Protein AF-A0AB34JS55-F1 (afdb_monomer)

Radius of gyration: 19.56 Å; Cα contacts (8 Å, |Δi|>4): 631; chains: 1; bounding box: 50×58×52 Å

Solvent-accessible surface area (backbone atoms only — not comparable to full-atom values): 16906 Å² total; per-residue (Å²): 130,86,76,76,76,86,79,61,51,53,66,43,60,28,30,39,90,81,28,30,31,27,51,32,63,53,29,75,39,76,60,80,83,82,61,54,34,96,80,75,75,48,62,48,83,63,66,54,94,63,65,99,72,22,73,54,100,81,62,77,48,73,70,59,66,71,90,76,52,69,78,84,81,68,85,79,91,53,63,80,47,68,38,76,49,69,69,50,60,62,71,39,41,37,21,28,8,83,42,53,31,32,18,38,38,93,100,48,79,61,44,65,54,22,73,30,24,40,44,51,21,44,50,37,11,57,68,52,28,5,25,18,42,28,71,21,47,60,32,30,56,51,20,66,74,62,76,40,51,50,90,92,44,61,40,66,60,62,26,38,83,73,51,49,75,74,31,65,68,52,48,49,52,62,71,56,56,45,92,62,81,48,33,47,32,40,40,37,44,57,39,75,77,53,91,94,58,53,36,34,28,38,7,35,35,22,27,27,76,74,67,32,63,72,47,22,52,50,37,29,52,38,40,39,54,34,40,40,68,56,37,69,93,49,47,65,32,50,78,42,93,68,21,40,52,61,83,91,53,87,39,32,19,48,34,35,52,41,31,74,73,51,32,46,19,32,26,36,42,25,13,46,66,47,38,45,49,39,69,54,31,64,66,60,36,42,33,48,30,51,20,68,68,72,36,74,66,78,42,82,84,76,71,78,80,73,85,130

pLDDT: mean 80.72, std 20.19, range [31.61, 98.69]

Sequence (308 aa):
MEVDPPWLESDTWYLCRETFWNARTGVIQQQPPDGLRVDGHTRKRSAPRCGPWAVPFVCPPPRLDDRFSPPSLEPPKAYTQLEVHCVGDRRSPVFTAPHSINLARDGCKAHLPEDFTSFIAAALAVFTQGCSVTWGAAAQLRSDELEAPFAGLRDPNYLTAEEERENEWVGALRRLRSESKCMLHVDVHGKRDREGEAACDVGVGACRAHWGDRAAEALAAALHCSLKEALPAYAVDPRPKLQGCWRSVPRRSLTQCATSLGYVAVQLELSYSFRRDLARDLKLLEAMAGALTTCPHPCRDDVSERPC

Nearest PDB structures (foldseek):
  8v3p-assembly1_A  TM=4.300E-01  e=6.939E-04  Homo sapiens
  3gaa-assembly1_A  TM=3.361E-01  e=5.849E-01  Thermoplasma acidophilum
  7e76-assembly1_B  TM=3.522E-01  e=1.212E+00  Triticum aestivum

Organism: Prymnesium parvum (NCBI:txid97485)

Mean predicted aligned error: 8.87 Å

Secondary structure (DSSP, 8-state):
---PPPP--TT-EEEETTEEEETTT--EESSPP--B-TTSSSBPS---SSSTTS--TT-PPPPPPGGGSPPP-PSPS-TTPEEEEE-S-TTS-EEEETTSS-BB-TTS--BPP-TTHHHHHHHHHHHTT-EEEEE-HHHHHHHHHHTSPPTT-B-TTSB-TTHHHH-HHHHHHHHH--S-S--EEEEEEEPPP-TT--SEEEE-HHHHHHH-HHHHHHHHHHHHHHHHHH-TTS-EESS-S--S---SSS-B-HHHHHHHTT-EEEEEEE-HHHHHHHHH-HHHHHHHHHHHHHS----GGGSSS---

Foldseek 3Di:
DPDPDFAQDQQAWADAPQWTAHQFLRAIDNDDPPQPDPVRPDGLPDQDPDDPRRPDPPDGTDYDDPLLRDDDDDPDPDLFDKDKDAQADLQWAEEEEEQQAWADAVVDPIRHHATLQQSLRSLLRVLRRHMYIYRDSSNNVVRSVVVHHDPPGHALFFAAPVVCVVDVLLVSLLVSHDPDQEHEYEYEAEDEDDPPDWQKEKAQPLVCVQVNDVQLVLQLVLLLVQLCVLPVVTGYHSDDPCRQADDPDSTHGSQNSSVVSRYSYIYMYGYSVRSSVCSGDSSSSSSNSVSNVVRDHDGPVVPPDDDD

Structure (mmCIF, N/CA/C/O backbone):
data_AF-A0AB34JS55-F1
#
_entry.id   AF-A0AB34JS55-F1
#
loop_
_atom_site.group_PDB
_atom_site.id
_atom_site.type_symbol
_atom_site.label_atom_id
_atom_site.label_alt_id
_atom_site.label_comp_id
_atom_site.label_asym_id
_atom_site.label_entity_id
_atom_site.label_seq_id
_atom_site.pdbx_PDB_ins_code
_atom_site.Cartn_x
_atom_site.Cartn_y
_atom_site.Cartn_z
_atom_site.occupancy
_atom_site.B_iso_or_equiv
_atom_site.auth_seq_id
_atom_site.auth_comp_id
_atom_site.auth_asym_id
_atom_site.auth_atom_id
_atom_site.pdbx_PDB_model_num
ATOM 1 N N . MET A 1 1 ? 9.065 -37.651 5.358 1.00 38.38 1 MET A N 1
ATOM 2 C CA . MET A 1 1 ? 9.631 -36.351 4.953 1.00 38.38 1 MET A CA 1
ATOM 3 C C . MET A 1 1 ? 8.476 -35.555 4.401 1.00 38.38 1 MET A C 1
ATOM 5 O O . MET A 1 1 ? 7.962 -35.934 3.356 1.00 38.38 1 MET A O 1
ATOM 9 N N . GLU A 1 2 ? 7.990 -34.569 5.149 1.00 32.06 2 GLU A N 1
ATOM 10 C CA . GLU A 1 2 ? 7.079 -33.578 4.577 1.00 32.06 2 GLU A CA 1
ATOM 11 C C . GLU A 1 2 ? 7.862 -32.820 3.508 1.00 32.06 2 GLU A C 1
ATOM 13 O O . GLU A 1 2 ? 8.983 -32.374 3.745 1.00 32.06 2 GLU A O 1
ATOM 18 N N . VAL A 1 3 ? 7.329 -32.811 2.292 1.00 35.47 3 VAL A N 1
ATOM 19 C CA . VAL A 1 3 ? 7.898 -32.041 1.192 1.00 35.47 3 VAL A CA 1
ATOM 20 C C . VAL A 1 3 ? 7.450 -30.609 1.436 1.00 35.47 3 VAL A C 1
ATOM 22 O O . VAL A 1 3 ? 6.249 -30.344 1.382 1.00 35.47 3 VAL A O 1
ATOM 25 N N . ASP A 1 4 ? 8.392 -29.722 1.759 1.00 35.09 4 ASP A N 1
ATOM 26 C CA . ASP A 1 4 ? 8.099 -28.298 1.918 1.00 35.09 4 ASP A CA 1
ATOM 27 C C . ASP A 1 4 ? 7.344 -27.787 0.678 1.00 35.09 4 ASP A C 1
ATOM 29 O O . ASP A 1 4 ? 7.744 -28.096 -0.455 1.00 35.09 4 ASP A O 1
ATOM 33 N N . PRO A 1 5 ? 6.242 -27.036 0.857 1.00 38.28 5 PRO A N 1
ATOM 34 C CA . PRO A 1 5 ? 5.500 -26.484 -0.260 1.00 38.28 5 PRO A CA 1
ATOM 35 C C . PRO A 1 5 ? 6.415 -25.570 -1.088 1.00 38.28 5 PRO A C 1
ATOM 37 O O . PRO A 1 5 ? 7.305 -24.906 -0.550 1.00 38.28 5 PRO A O 1
ATOM 40 N N . PRO A 1 6 ? 6.243 -25.550 -2.414 1.00 44.03 6 PRO A N 1
ATOM 41 C CA . PRO A 1 6 ? 7.241 -24.974 -3.290 1.00 44.03 6 PRO A CA 1
ATOM 42 C C . PRO A 1 6 ? 7.215 -23.433 -3.215 1.00 44.03 6 PRO A C 1
ATOM 44 O O . PRO A 1 6 ? 6.167 -22.794 -3.226 1.00 44.03 6 PRO A O 1
ATOM 47 N N . TRP A 1 7 ? 8.411 -22.867 -3.059 1.00 45.19 7 TRP A N 1
ATOM 48 C CA . TRP A 1 7 ? 8.690 -21.535 -2.518 1.00 45.19 7 TRP A CA 1
ATOM 49 C C . TRP A 1 7 ? 8.441 -20.376 -3.493 1.00 45.19 7 TRP A C 1
ATOM 51 O O . TRP A 1 7 ? 8.704 -20.511 -4.684 1.00 45.19 7 TRP A O 1
ATOM 61 N N . LEU A 1 8 ? 8.052 -19.206 -2.959 1.00 45.16 8 LEU A N 1
ATOM 62 C CA . LEU A 1 8 ? 7.964 -17.928 -3.682 1.00 45.16 8 LEU A CA 1
ATOM 63 C C . LEU A 1 8 ? 9.210 -17.039 -3.452 1.00 45.16 8 LEU A C 1
ATOM 65 O O . LEU A 1 8 ? 9.322 -16.336 -2.449 1.00 45.16 8 LEU A O 1
ATOM 69 N N . GLU A 1 9 ? 10.211 -17.089 -4.331 1.00 50.47 9 GLU A N 1
ATOM 70 C CA . GLU A 1 9 ? 11.288 -16.087 -4.422 1.00 50.47 9 GLU A CA 1
ATOM 71 C C . GLU A 1 9 ? 10.867 -14.890 -5.282 1.00 50.47 9 GLU A C 1
ATOM 73 O O . GLU A 1 9 ? 10.234 -15.082 -6.322 1.00 50.47 9 GLU A O 1
ATOM 78 N N . SER A 1 10 ? 11.252 -13.678 -4.854 1.00 49.81 10 SER A N 1
ATOM 79 C CA . SER A 1 10 ? 10.911 -12.395 -5.491 1.00 49.81 10 SER A CA 1
ATOM 80 C C . SER A 1 10 ? 11.132 -12.446 -6.994 1.00 49.81 10 SER A C 1
ATOM 82 O O . SER A 1 10 ? 10.229 -12.214 -7.782 1.00 49.81 10 SER A O 1
ATOM 84 N N . ASP A 1 11 ? 12.315 -12.837 -7.421 1.00 57.28 11 ASP A N 1
ATOM 85 C CA . ASP A 1 11 ? 12.708 -12.685 -8.816 1.00 57.28 11 ASP A CA 1
ATOM 86 C C . ASP A 1 11 ? 12.508 -13.949 -9.658 1.00 57.28 11 ASP A C 1
ATOM 88 O O . ASP A 1 11 ? 12.944 -14.026 -10.809 1.00 57.28 11 ASP A O 1
ATOM 92 N N . THR A 1 12 ? 11.823 -14.943 -9.095 1.00 56.72 12 THR A N 1
ATOM 93 C CA . THR A 1 12 ? 11.508 -16.183 -9.797 1.00 56.72 12 THR A CA 1
ATOM 94 C C . THR A 1 12 ? 10.256 -16.016 -10.652 1.00 56.72 12 THR A C 1
ATOM 96 O O . THR A 1 12 ? 9.280 -15.365 -10.274 1.00 56.72 12 THR A O 1
ATOM 99 N N . TRP A 1 13 ? 10.305 -16.630 -11.831 1.00 59.62 13 TRP A N 1
ATOM 100 C CA . TRP A 1 13 ? 9.196 -16.715 -12.768 1.00 59.62 13 TRP A CA 1
ATOM 101 C C . TRP A 1 13 ? 8.532 -18.085 -12.679 1.00 59.62 13 TRP A C 1
ATOM 103 O O . TRP A 1 13 ? 9.148 -19.083 -13.037 1.00 59.62 13 TRP A O 1
ATOM 113 N N . TYR A 1 14 ? 7.281 -18.129 -12.239 1.00 58.16 14 TYR A N 1
ATOM 114 C CA . TYR A 1 14 ? 6.464 -19.326 -12.051 1.00 58.16 14 TYR A CA 1
ATOM 115 C C . TYR A 1 14 ? 5.677 -19.637 -13.316 1.00 58.16 14 TYR A C 1
ATOM 117 O O . TYR A 1 14 ? 5.147 -18.727 -13.944 1.00 58.16 14 TYR A O 1
ATOM 125 N N . LEU A 1 15 ? 5.543 -20.909 -13.685 1.00 57.34 15 LEU A N 1
ATOM 126 C CA . LEU A 1 15 ? 4.622 -21.280 -14.754 1.00 57.34 15 LEU A CA 1
ATOM 127 C C . LEU A 1 15 ? 3.198 -21.290 -14.197 1.00 57.34 15 LEU A C 1
ATOM 129 O O . LEU A 1 15 ? 2.851 -22.126 -13.370 1.00 57.34 15 LEU A O 1
ATOM 133 N N . CYS A 1 16 ? 2.359 -20.384 -14.677 1.00 58.47 16 CYS A N 1
ATOM 134 C CA . CYS A 1 16 ? 0.933 -20.376 -14.417 1.00 58.47 16 CYS A CA 1
ATOM 135 C C . CYS A 1 16 ? 0.171 -20.683 -15.713 1.00 58.47 16 CYS A C 1
ATOM 137 O O . CYS A 1 16 ? 0.161 -19.882 -16.652 1.00 58.47 16 CYS A O 1
ATOM 139 N N . ARG A 1 17 ? -0.457 -21.865 -15.780 1.00 69.12 17 ARG A N 1
ATOM 140 C CA . ARG A 1 17 ? -1.053 -22.425 -17.010 1.00 69.12 17 ARG A CA 1
ATOM 141 C C . ARG A 1 17 ? -0.010 -22.549 -18.135 1.00 69.12 17 ARG A C 1
ATOM 143 O O . ARG A 1 17 ? 0.919 -23.334 -17.998 1.00 69.12 17 ARG A O 1
ATOM 150 N N . GLU A 1 18 ? -0.175 -21.791 -19.217 1.00 70.75 18 GLU A N 1
ATOM 151 C CA . GLU A 1 18 ? 0.726 -21.716 -20.378 1.00 70.75 18 GLU A CA 1
ATOM 152 C C . GLU A 1 18 ? 1.575 -20.430 -20.365 1.00 70.75 18 GLU A C 1
ATOM 154 O O . GLU A 1 18 ? 2.188 -20.071 -21.363 1.00 70.75 18 GLU A O 1
ATOM 159 N N . THR A 1 19 ? 1.601 -19.710 -19.239 1.00 60.09 19 THR A N 1
ATOM 160 C CA . THR A 1 19 ? 2.257 -18.403 -19.112 1.00 60.09 19 THR A CA 1
ATOM 161 C C . THR A 1 19 ? 3.224 -18.361 -17.933 1.00 60.09 19 THR A C 1
ATOM 163 O O . THR A 1 19 ? 3.113 -19.149 -17.002 1.00 60.09 19 THR A O 1
ATOM 166 N N . PHE A 1 20 ? 4.179 -17.438 -17.948 1.00 62.56 20 PHE A N 1
ATOM 167 C CA . PHE A 1 20 ? 5.178 -17.246 -16.901 1.00 62.56 20 PHE A CA 1
ATOM 168 C C . PHE A 1 20 ? 4.839 -16.004 -16.084 1.00 62.56 20 PHE A C 1
ATOM 170 O O . PHE A 1 20 ? 4.689 -14.931 -16.657 1.00 62.56 20 PHE A O 1
ATOM 177 N N . TRP A 1 21 ? 4.758 -16.141 -14.764 1.00 64.69 21 TRP A N 1
ATOM 178 C CA . TRP A 1 21 ? 4.425 -15.090 -13.810 1.00 64.69 21 TRP A CA 1
ATOM 179 C C . TRP A 1 21 ? 5.615 -14.752 -12.909 1.00 64.69 21 TRP A C 1
ATOM 181 O O . TRP A 1 21 ? 6.150 -15.634 -12.248 1.00 64.69 21 TRP A O 1
ATOM 191 N N . ASN A 1 22 ? 6.038 -13.495 -12.845 1.00 68.19 22 ASN A N 1
ATOM 192 C CA . ASN A 1 22 ? 7.112 -13.054 -11.956 1.00 68.19 22 ASN A CA 1
ATOM 193 C C . ASN A 1 22 ? 6.550 -12.633 -10.590 1.00 68.19 22 ASN A C 1
ATOM 195 O O . ASN A 1 22 ? 5.751 -11.704 -10.524 1.00 68.19 22 ASN A O 1
ATOM 199 N N . ALA A 1 23 ? 6.982 -13.262 -9.494 1.00 58.59 23 ALA A N 1
ATOM 200 C CA . ALA A 1 23 ? 6.376 -13.009 -8.179 1.00 58.59 23 ALA A CA 1
ATOM 201 C C . ALA A 1 23 ? 6.647 -11.613 -7.594 1.00 58.59 23 ALA A C 1
ATOM 203 O O . ALA A 1 23 ? 5.838 -11.099 -6.822 1.00 58.59 23 ALA A O 1
ATOM 204 N N . ARG A 1 24 ? 7.767 -10.977 -7.947 1.00 63.66 24 ARG A N 1
ATOM 205 C CA . ARG A 1 24 ? 8.124 -9.627 -7.488 1.00 63.66 24 ARG A CA 1
ATOM 206 C C . ARG A 1 24 ? 7.313 -8.561 -8.193 1.00 63.66 24 ARG A C 1
ATOM 208 O O . ARG A 1 24 ? 6.821 -7.652 -7.532 1.00 63.66 24 ARG A O 1
ATOM 215 N N . THR A 1 25 ? 7.197 -8.682 -9.510 1.00 58.53 25 THR A N 1
ATOM 216 C CA . THR A 1 25 ? 6.549 -7.683 -10.374 1.00 58.53 25 THR A CA 1
ATOM 217 C C . THR A 1 25 ? 5.093 -8.014 -10.691 1.00 58.53 25 THR A C 1
ATOM 219 O O . THR A 1 25 ? 4.379 -7.235 -11.311 1.00 58.53 25 THR A O 1
ATOM 222 N N . GLY A 1 26 ? 4.623 -9.208 -10.352 1.00 60.88 26 GLY A N 1
ATOM 223 C CA . GLY A 1 26 ? 3.302 -9.674 -10.754 1.00 60.88 26 GLY A CA 1
ATOM 224 C C . GLY A 1 26 ? 3.119 -9.862 -12.271 1.00 60.88 26 GLY A C 1
ATOM 225 O O . GLY A 1 26 ? 2.005 -10.136 -12.705 1.00 60.88 26 GLY A O 1
ATOM 226 N N . VAL A 1 27 ? 4.165 -9.704 -13.089 1.00 64.12 27 VAL A N 1
ATOM 227 C CA . VAL A 1 27 ? 4.082 -9.696 -14.560 1.00 64.12 27 VAL A CA 1
ATOM 228 C C . VAL A 1 27 ? 3.800 -11.091 -15.105 1.00 64.12 27 VAL A C 1
ATOM 230 O O . VAL A 1 27 ? 4.498 -12.025 -14.729 1.00 64.12 27 VAL A O 1
ATOM 233 N N . ILE A 1 28 ? 2.863 -11.213 -16.054 1.00 62.00 28 ILE A N 1
ATOM 234 C CA . ILE A 1 28 ? 2.659 -12.422 -16.869 1.00 62.00 28 ILE A CA 1
ATOM 235 C C . ILE A 1 28 ? 3.264 -12.247 -18.267 1.00 62.00 28 ILE A C 1
ATOM 237 O O . ILE A 1 28 ? 3.094 -11.206 -18.892 1.00 62.00 28 ILE A O 1
ATOM 241 N N . GLN A 1 29 ? 3.892 -13.288 -18.811 1.00 62.00 29 GLN A N 1
ATOM 242 C CA . GLN A 1 29 ? 4.293 -13.347 -20.219 1.00 62.00 29 GLN A CA 1
ATOM 243 C C . GLN A 1 29 ? 4.092 -14.744 -20.819 1.00 62.00 29 GLN A C 1
ATOM 245 O O . GLN A 1 29 ? 4.137 -15.748 -20.120 1.00 62.00 29 GLN A O 1
ATOM 250 N N . GLN A 1 30 ? 3.879 -14.819 -22.133 1.00 66.44 30 GLN A N 1
ATOM 251 C CA . GLN A 1 30 ? 3.651 -16.089 -22.842 1.00 66.44 30 GLN A CA 1
ATOM 252 C C . GLN A 1 30 ? 4.943 -16.893 -23.064 1.00 66.44 30 GLN A C 1
ATOM 254 O O . GLN A 1 30 ? 4.914 -18.113 -23.170 1.00 66.44 30 GLN A O 1
ATOM 259 N N . GLN A 1 31 ? 6.090 -16.216 -23.154 1.00 63.28 31 GLN A N 1
ATOM 260 C CA . GLN A 1 31 ? 7.372 -16.863 -23.428 1.00 63.28 31 GLN A CA 1
ATOM 261 C C . GLN A 1 31 ? 8.179 -17.076 -22.142 1.00 63.28 31 GLN A C 1
ATOM 263 O O . GLN A 1 31 ? 8.094 -16.249 -21.230 1.00 63.28 31 GLN A O 1
ATOM 268 N N . PRO A 1 32 ? 8.992 -18.146 -22.055 1.00 58.62 32 PRO A N 1
ATOM 269 C CA . PRO A 1 32 ? 9.911 -18.318 -20.942 1.00 58.62 32 PRO A CA 1
ATOM 270 C C . PRO A 1 32 ? 10.830 -17.094 -20.834 1.00 58.62 32 PRO A C 1
ATOM 272 O O . PRO A 1 32 ? 11.299 -16.598 -21.860 1.00 58.62 32 PRO A O 1
ATOM 275 N N . PRO A 1 33 ? 11.110 -16.596 -19.622 1.00 61.34 33 PRO A N 1
ATOM 276 C CA . PRO A 1 33 ? 12.089 -15.538 -19.449 1.00 61.34 33 PRO A CA 1
ATOM 277 C C . PRO A 1 33 ? 13.455 -16.074 -19.873 1.00 61.34 33 PRO A C 1
ATOM 279 O O . PRO A 1 33 ? 13.944 -17.057 -19.322 1.00 61.34 33 PRO A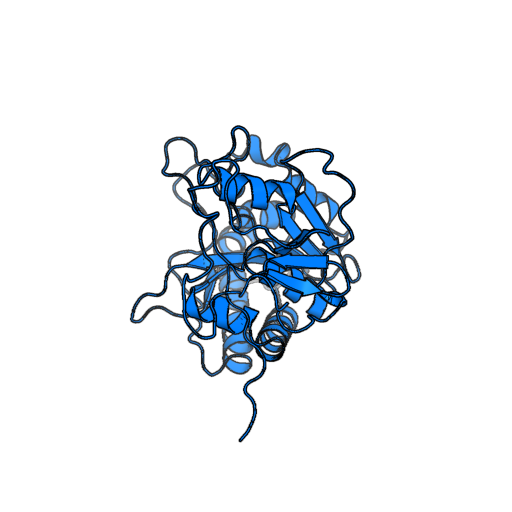 O 1
ATOM 282 N N . ASP A 1 34 ? 14.074 -15.416 -20.847 1.00 57.91 34 ASP A N 1
ATOM 283 C CA . ASP A 1 34 ? 15.395 -15.772 -21.377 1.00 57.91 34 ASP A CA 1
ATOM 284 C C . ASP A 1 34 ? 16.541 -15.494 -20.383 1.00 57.91 34 ASP A C 1
ATOM 286 O O . ASP A 1 34 ? 17.671 -15.938 -20.587 1.00 57.91 34 ASP A O 1
ATOM 290 N N . GLY A 1 35 ? 16.250 -14.784 -19.284 1.00 51.84 35 GLY A N 1
ATOM 291 C CA . GLY A 1 35 ? 17.177 -14.489 -18.187 1.00 51.84 35 GLY A CA 1
ATOM 292 C C . GLY A 1 35 ? 18.328 -13.548 -18.567 1.00 51.84 35 GLY A C 1
ATOM 293 O O . GLY A 1 35 ? 19.184 -13.242 -17.728 1.00 51.84 35 GLY A O 1
ATOM 294 N N . LEU A 1 36 ? 18.362 -13.062 -19.807 1.00 46.62 36 LEU A N 1
ATOM 295 C CA . LEU A 1 36 ? 19.449 -12.275 -20.379 1.00 46.62 36 LEU A CA 1
ATOM 296 C C . LEU A 1 36 ? 18.925 -10.904 -20.815 1.00 46.62 36 LEU A C 1
ATOM 298 O O . LEU A 1 36 ? 17.797 -10.757 -21.276 1.00 46.62 36 LEU A O 1
ATOM 302 N N . ARG A 1 37 ? 19.733 -9.855 -20.637 1.00 51.62 37 ARG A N 1
ATOM 303 C CA . ARG A 1 37 ? 19.483 -8.581 -21.319 1.00 51.62 37 ARG A CA 1
ATOM 304 C C . ARG A 1 37 ? 19.816 -8.742 -22.805 1.00 51.62 37 ARG A C 1
ATOM 306 O O . ARG A 1 37 ? 20.527 -9.659 -23.205 1.00 51.62 37 ARG A O 1
ATOM 313 N N . VAL A 1 38 ? 19.326 -7.800 -23.612 1.00 46.59 38 VAL A N 1
ATOM 314 C CA . VAL A 1 38 ? 19.520 -7.742 -25.076 1.00 46.59 38 VAL A CA 1
ATOM 315 C C . VAL A 1 38 ? 21.003 -7.773 -25.482 1.00 46.59 38 VAL A C 1
ATOM 317 O O . VAL A 1 38 ? 21.338 -8.186 -26.585 1.00 46.59 38 VAL A O 1
ATOM 320 N N . ASP A 1 39 ? 21.902 -7.369 -24.584 1.00 55.94 39 ASP A N 1
ATOM 321 C CA . ASP A 1 39 ? 23.350 -7.412 -24.799 1.00 55.94 39 ASP A CA 1
ATOM 322 C C . ASP A 1 39 ? 23.967 -8.822 -24.714 1.00 55.94 39 ASP A C 1
ATOM 324 O O . ASP A 1 39 ? 25.164 -8.964 -24.943 1.00 55.94 39 ASP A O 1
ATOM 328 N N . GLY A 1 40 ? 23.191 -9.859 -24.371 1.00 44.38 40 GLY A N 1
ATOM 329 C CA . GLY A 1 40 ? 23.643 -11.254 -24.294 1.00 44.38 40 GLY A CA 1
ATOM 330 C C . GLY A 1 40 ? 24.669 -11.546 -23.189 1.00 44.38 40 GLY A C 1
ATOM 331 O O . GLY A 1 40 ? 25.125 -12.683 -23.053 1.00 44.38 40 GLY A O 1
ATOM 332 N N . HIS A 1 41 ? 25.035 -10.546 -22.386 1.00 34.22 41 HIS A N 1
ATOM 333 C CA . HIS A 1 41 ? 26.155 -10.615 -21.445 1.00 34.22 41 HIS A CA 1
ATOM 334 C C . HIS A 1 41 ? 25.769 -10.172 -20.036 1.00 34.22 41 HIS A C 1
ATOM 336 O O . HIS A 1 41 ? 26.306 -10.683 -19.049 1.00 34.22 41 HIS A O 1
ATOM 342 N N . THR A 1 42 ? 24.808 -9.265 -19.923 1.00 40.41 42 THR A N 1
ATOM 343 C CA . THR A 1 42 ? 24.330 -8.741 -18.655 1.00 40.41 42 THR A CA 1
ATOM 344 C C . THR A 1 42 ? 23.041 -9.459 -18.290 1.00 40.41 42 THR A C 1
ATOM 346 O O . THR A 1 42 ? 22.094 -9.538 -19.070 1.00 40.41 42 THR A O 1
ATOM 349 N N . ARG A 1 43 ? 22.978 -10.019 -17.082 1.00 45.38 43 ARG A N 1
ATOM 350 C CA . ARG A 1 43 ? 21.744 -10.644 -16.593 1.00 45.38 43 ARG A CA 1
ATOM 351 C C . ARG A 1 43 ? 20.663 -9.575 -16.436 1.00 45.38 43 ARG A C 1
ATOM 353 O O . ARG A 1 43 ? 20.943 -8.505 -15.886 1.00 45.38 43 ARG A O 1
ATOM 360 N N . LYS A 1 44 ? 19.415 -9.880 -16.816 1.00 50.47 44 LYS A N 1
ATOM 361 C CA . LYS A 1 44 ? 18.281 -9.282 -16.093 1.00 50.47 44 LYS A CA 1
ATOM 362 C C . LYS A 1 44 ? 18.503 -9.725 -14.651 1.00 50.47 44 LYS A C 1
ATOM 364 O O . LYS A 1 44 ? 18.730 -10.915 -14.429 1.00 50.47 44 LYS A O 1
ATOM 369 N N . ARG A 1 45 ? 18.666 -8.778 -13.719 1.00 46.00 45 ARG A N 1
ATOM 370 C CA . ARG A 1 45 ? 19.033 -9.115 -12.338 1.00 46.00 45 ARG A CA 1
ATOM 371 C C . ARG A 1 45 ? 18.132 -10.266 -11.851 1.00 46.00 45 ARG A C 1
ATOM 373 O O . ARG A 1 45 ? 16.985 -10.365 -12.276 1.00 46.00 45 ARG A O 1
ATOM 380 N N . SER A 1 46 ? 18.723 -11.107 -10.995 1.00 48.75 46 SER A N 1
ATOM 381 C CA . SER A 1 46 ? 18.046 -11.977 -10.018 1.00 48.75 46 SER A CA 1
ATOM 382 C C . SER A 1 46 ? 17.531 -13.391 -10.387 1.00 48.75 46 SER A C 1
ATOM 384 O O . SER A 1 46 ? 16.605 -13.887 -9.766 1.00 48.75 46 SER A O 1
ATOM 386 N N . ALA A 1 47 ? 18.259 -14.157 -11.212 1.00 41.47 47 ALA A N 1
ATOM 387 C CA . ALA A 1 47 ? 18.310 -15.627 -11.043 1.00 41.47 47 ALA A CA 1
ATOM 388 C C . ALA A 1 47 ? 19.694 -16.064 -10.505 1.00 41.47 47 ALA A C 1
ATOM 390 O O . ALA A 1 47 ? 20.713 -15.650 -11.083 1.00 41.47 47 ALA A O 1
ATOM 391 N N . PRO A 1 48 ? 19.799 -16.869 -9.423 1.00 37.53 48 PRO A N 1
ATOM 392 C CA . PRO A 1 48 ? 21.090 -17.379 -8.952 1.00 37.53 48 PRO A CA 1
ATOM 393 C C . PRO A 1 48 ? 21.772 -18.252 -10.027 1.00 37.53 48 PRO A C 1
ATOM 395 O O . PRO A 1 48 ? 21.123 -18.926 -10.819 1.00 37.53 48 PRO A O 1
ATOM 398 N N . ARG A 1 49 ? 23.112 -18.183 -10.132 1.00 36.88 49 ARG A N 1
ATOM 399 C CA . ARG A 1 49 ? 23.907 -18.848 -11.199 1.00 36.88 49 ARG A CA 1
ATOM 400 C C . ARG A 1 49 ? 24.065 -20.359 -11.000 1.00 36.88 49 ARG A C 1
ATOM 402 O O . ARG A 1 49 ? 24.350 -21.061 -11.965 1.00 36.88 49 ARG A O 1
ATOM 409 N N . CYS A 1 50 ? 23.928 -20.835 -9.773 1.00 37.84 50 CYS A N 1
ATOM 410 C CA . CYS A 1 50 ? 24.059 -22.232 -9.382 1.00 37.84 50 CYS A CA 1
ATOM 411 C C . CYS A 1 50 ? 23.294 -22.472 -8.071 1.00 37.84 50 CYS A C 1
ATOM 413 O O . CYS A 1 50 ? 22.915 -21.519 -7.389 1.00 37.84 50 CYS A O 1
ATOM 415 N N . GLY A 1 51 ? 23.079 -23.745 -7.735 1.00 38.50 51 GLY A N 1
ATOM 416 C CA . GLY A 1 51 ? 22.299 -24.181 -6.575 1.00 38.50 51 GLY A CA 1
ATOM 417 C C . GLY A 1 51 ? 20.938 -24.762 -6.972 1.00 38.50 51 GLY A C 1
ATOM 418 O O . GLY A 1 51 ? 20.535 -24.625 -8.126 1.00 38.50 51 GLY A O 1
ATOM 419 N N . PRO A 1 52 ? 20.221 -25.404 -6.034 1.00 31.61 52 PRO A N 1
ATOM 420 C CA . PRO A 1 52 ? 18.913 -26.022 -6.291 1.00 31.61 52 PRO A CA 1
ATOM 421 C C . PRO A 1 52 ? 17.824 -25.021 -6.724 1.00 31.61 52 PRO A C 1
ATOM 423 O O . PRO A 1 52 ? 16.755 -25.436 -7.156 1.00 31.61 52 PRO A O 1
ATOM 426 N N . TRP A 1 53 ? 18.121 -23.721 -6.639 1.00 37.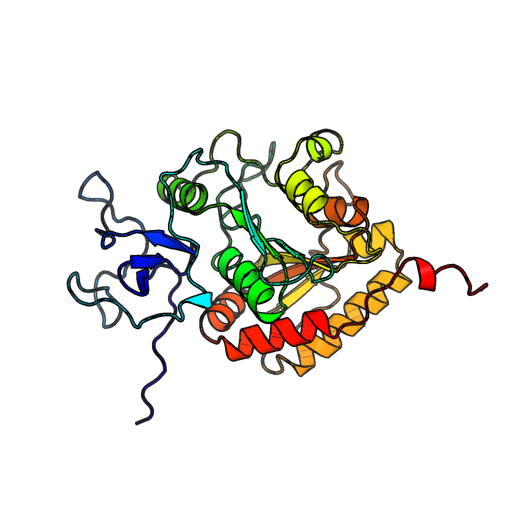97 53 TRP A N 1
ATOM 427 C CA . TRP A 1 53 ? 17.235 -22.597 -6.953 1.00 37.97 53 TRP A CA 1
ATOM 428 C C . TRP A 1 53 ? 17.715 -21.760 -8.145 1.00 37.97 53 TRP A C 1
ATOM 430 O O . TRP A 1 53 ? 17.073 -20.783 -8.520 1.00 37.97 53 TRP A O 1
ATOM 440 N N . ALA A 1 54 ? 18.851 -22.113 -8.759 1.00 38.31 54 ALA A N 1
ATOM 441 C CA . ALA A 1 54 ? 19.151 -21.601 -10.089 1.00 38.31 54 ALA A CA 1
ATOM 442 C C . ALA A 1 54 ? 18.061 -22.140 -11.002 1.00 38.31 54 ALA A C 1
ATOM 444 O O . ALA A 1 54 ? 17.972 -23.356 -11.115 1.00 38.31 54 ALA A O 1
ATOM 445 N N . VAL A 1 55 ? 17.243 -21.275 -11.613 1.00 38.84 55 VAL A N 1
ATOM 446 C CA . VAL A 1 55 ? 16.275 -21.701 -12.630 1.00 38.84 55 VAL A CA 1
ATOM 447 C C . VAL A 1 55 ? 17.095 -22.378 -13.727 1.00 38.84 55 VAL A C 1
ATOM 449 O O . VAL A 1 55 ? 17.803 -21.688 -14.470 1.00 38.84 55 VAL A O 1
ATOM 452 N N . PRO A 1 56 ? 17.105 -23.721 -13.815 1.00 38.00 56 PRO A N 1
ATOM 453 C CA . PRO A 1 56 ? 17.731 -24.366 -14.944 1.00 38.00 56 PRO A CA 1
ATOM 454 C C . PRO A 1 56 ? 16.874 -23.950 -16.133 1.00 38.00 56 PRO A C 1
ATOM 456 O O . PRO A 1 56 ? 15.650 -23.897 -16.011 1.00 38.00 56 PRO A O 1
ATOM 459 N N . PHE A 1 57 ? 17.490 -23.695 -17.283 1.00 44.19 57 PHE A N 1
ATOM 460 C CA . PHE A 1 57 ? 16.832 -23.320 -18.543 1.00 44.19 57 PHE A CA 1
ATOM 461 C C . PHE A 1 57 ? 15.733 -24.305 -19.034 1.00 44.19 57 PHE A C 1
ATOM 463 O O . PHE A 1 57 ? 15.288 -24.214 -20.171 1.00 44.19 57 PHE A O 1
ATOM 470 N N . VAL A 1 58 ? 15.318 -25.281 -18.217 1.00 38.38 58 VAL A N 1
ATOM 471 C CA . VAL A 1 58 ? 14.608 -26.496 -18.609 1.00 38.38 58 VAL A CA 1
ATOM 472 C C . VAL A 1 58 ? 13.482 -26.937 -17.658 1.00 38.38 58 VAL A C 1
ATOM 474 O O . VAL A 1 58 ? 12.803 -27.898 -18.000 1.00 38.38 58 VAL A O 1
ATOM 477 N N . CYS A 1 59 ? 13.241 -26.296 -16.502 1.00 40.50 59 CYS A N 1
ATOM 478 C CA . CYS A 1 59 ? 12.178 -26.754 -15.587 1.00 40.50 59 CYS A CA 1
ATOM 479 C C . CYS A 1 59 ? 11.354 -25.591 -15.001 1.00 40.50 59 CYS A C 1
ATOM 481 O O . CYS A 1 59 ? 11.901 -24.804 -14.226 1.00 40.50 59 CYS A O 1
ATOM 483 N N . PRO A 1 60 ? 10.061 -25.458 -15.349 1.00 41.19 60 PRO A N 1
ATOM 484 C CA . PRO A 1 60 ? 9.209 -24.428 -14.769 1.00 41.19 60 PRO A CA 1
ATOM 485 C C . PRO A 1 60 ? 8.944 -24.688 -13.271 1.00 41.19 60 PRO A C 1
ATOM 487 O O . PRO A 1 60 ? 8.821 -25.850 -12.874 1.00 41.19 60 PRO A O 1
ATOM 490 N N . PRO A 1 61 ? 8.813 -23.642 -12.433 1.00 49.94 61 PRO A N 1
ATOM 491 C CA . PRO A 1 61 ? 8.407 -23.788 -11.030 1.00 49.94 61 PRO A CA 1
ATOM 492 C C . PRO A 1 61 ? 6.959 -24.314 -10.899 1.00 49.94 61 PRO A C 1
ATOM 494 O O . PRO A 1 61 ? 6.245 -24.387 -11.905 1.00 49.94 61 PRO A O 1
ATOM 497 N N . PRO A 1 62 ? 6.491 -24.671 -9.683 1.00 54.50 62 PRO A N 1
ATOM 498 C CA . PRO A 1 62 ? 5.108 -25.109 -9.441 1.00 54.50 62 PRO A CA 1
ATOM 499 C C . PRO A 1 62 ? 4.050 -24.142 -9.993 1.00 54.50 62 PRO A C 1
ATOM 501 O O . PRO A 1 62 ? 4.257 -22.930 -10.080 1.00 54.50 62 PRO A O 1
ATOM 504 N N . ARG A 1 63 ? 2.872 -24.698 -10.289 1.00 55.03 63 ARG A N 1
ATOM 505 C CA . ARG A 1 63 ? 1.717 -23.964 -10.807 1.00 55.03 63 ARG A CA 1
ATOM 506 C C . ARG A 1 63 ? 1.042 -23.138 -9.708 1.00 55.03 63 ARG A C 1
ATOM 508 O O . ARG A 1 63 ? 0.610 -23.709 -8.710 1.00 55.03 63 ARG A O 1
ATOM 515 N N . LEU A 1 64 ? 0.928 -21.821 -9.906 1.00 54.91 64 LEU A N 1
ATOM 516 C CA . LEU A 1 64 ? 0.092 -20.957 -9.061 1.00 54.91 64 LEU A CA 1
ATOM 517 C C . LEU A 1 64 ? -1.403 -21.152 -9.356 1.00 54.91 64 LEU A C 1
ATOM 519 O O . LEU A 1 64 ? -1.780 -21.573 -10.449 1.00 54.91 64 LEU A O 1
ATOM 523 N N . ASP A 1 65 ? -2.252 -20.835 -8.374 1.00 63.72 65 ASP A N 1
ATOM 524 C CA . ASP A 1 65 ? -3.708 -20.802 -8.547 1.00 63.72 65 ASP A CA 1
ATOM 525 C C . ASP A 1 65 ? -4.100 -19.674 -9.514 1.00 63.72 65 ASP A C 1
ATOM 527 O O . ASP A 1 65 ? -3.642 -18.532 -9.415 1.00 63.72 65 ASP A O 1
ATOM 531 N N . ASP A 1 66 ? -4.973 -20.015 -10.457 1.00 64.06 66 ASP A N 1
ATOM 532 C CA . ASP A 1 66 ? -5.408 -19.154 -11.550 1.00 64.06 66 ASP A CA 1
ATOM 533 C C . ASP A 1 66 ? -6.040 -17.835 -11.072 1.00 64.06 66 ASP A C 1
ATOM 535 O O . ASP A 1 66 ? -5.992 -16.840 -11.792 1.00 64.06 66 ASP A O 1
ATOM 539 N N . ARG A 1 67 ? -6.602 -17.794 -9.857 1.00 64.69 67 ARG A N 1
ATOM 540 C CA . ARG A 1 67 ? -7.214 -16.588 -9.268 1.00 64.69 67 ARG A CA 1
ATOM 541 C C . ARG A 1 67 ? -6.208 -15.479 -8.961 1.00 64.69 67 ARG A C 1
ATOM 543 O O . ARG A 1 67 ? -6.609 -14.328 -8.834 1.00 64.69 67 ARG A O 1
ATOM 550 N N . PHE A 1 68 ? -4.925 -15.817 -8.843 1.00 57.22 68 PHE A N 1
ATOM 551 C CA . PHE A 1 68 ? -3.841 -14.848 -8.652 1.00 57.22 68 PHE A CA 1
ATOM 552 C C . PHE A 1 68 ? -3.157 -14.464 -9.962 1.00 57.22 68 PHE A C 1
ATOM 554 O O . PHE A 1 68 ? -2.247 -13.638 -9.959 1.00 57.22 68 PHE A O 1
ATOM 561 N N . SER A 1 69 ? -3.574 -15.060 -11.081 1.00 51.66 69 SER A N 1
ATOM 562 C CA . SER A 1 69 ? -3.046 -14.693 -12.390 1.00 51.66 69 SER A CA 1
ATOM 563 C C . SER A 1 69 ? -3.643 -13.358 -12.817 1.00 51.66 69 SER A C 1
ATOM 565 O O . SER A 1 69 ? -4.872 -13.245 -12.860 1.00 51.66 69 SER A O 1
ATOM 567 N N . PRO A 1 70 ? -2.823 -12.359 -13.185 1.00 50.12 70 PRO A N 1
ATOM 568 C CA . PRO A 1 70 ? -3.331 -11.205 -13.905 1.00 50.12 70 PRO A CA 1
ATOM 569 C C . PRO A 1 70 ? -4.172 -11.608 -15.127 1.00 50.12 70 PRO A C 1
ATOM 571 O O . PRO A 1 70 ? -3.942 -12.667 -15.726 1.00 50.12 70 PRO A O 1
ATOM 574 N N . PRO A 1 71 ? -5.127 -10.765 -15.551 1.00 51.16 71 PRO A N 1
ATOM 575 C CA . PRO A 1 71 ? -5.786 -10.947 -16.837 1.00 51.16 71 PRO A CA 1
ATOM 576 C C . PRO A 1 71 ? -4.745 -10.996 -17.970 1.00 51.16 71 PRO A C 1
ATOM 578 O O . PRO A 1 71 ? -3.725 -10.310 -17.923 1.00 51.16 71 PRO A O 1
ATOM 581 N N . SER A 1 72 ? -5.005 -11.820 -18.993 1.00 50.22 72 SER A N 1
ATOM 582 C CA . SER A 1 72 ? -4.141 -11.953 -20.176 1.00 50.22 72 SER A CA 1
ATOM 583 C C . SER A 1 72 ? -3.789 -10.577 -20.746 1.00 50.22 72 SER A C 1
ATOM 585 O O . SER A 1 72 ? -4.686 -9.814 -21.103 1.00 50.22 72 SER A O 1
ATOM 587 N N . LEU A 1 73 ? -2.491 -10.273 -20.855 1.00 50.03 73 LEU A N 1
ATOM 588 C CA . LEU A 1 73 ? -2.018 -9.011 -21.416 1.00 50.03 73 LEU A CA 1
ATOM 589 C C . LEU A 1 73 ? -2.374 -8.941 -22.907 1.00 50.03 73 LEU A C 1
ATOM 591 O O . LEU A 1 73 ? -1.781 -9.636 -23.731 1.00 50.03 73 LEU A O 1
ATOM 595 N N . GLU A 1 74 ? -3.316 -8.072 -23.271 1.00 50.78 74 GLU A N 1
ATOM 596 C CA . GLU A 1 74 ? -3.286 -7.475 -24.606 1.00 50.78 74 GLU A CA 1
ATOM 597 C C . GLU A 1 74 ? -2.034 -6.584 -24.725 1.00 50.78 74 GLU A C 1
ATOM 599 O O . GLU A 1 74 ? -1.562 -6.061 -23.708 1.00 50.78 74 GLU A O 1
ATOM 604 N N . PRO A 1 75 ? -1.455 -6.407 -25.929 1.00 48.47 75 PRO A N 1
ATOM 605 C CA . PRO A 1 75 ? -0.254 -5.594 -26.107 1.00 48.47 75 PRO A CA 1
ATOM 606 C C . PRO A 1 75 ? -0.426 -4.209 -25.454 1.00 48.47 75 PRO A C 1
ATOM 608 O O . PRO A 1 75 ? -1.461 -3.562 -25.649 1.00 48.47 75 PRO A O 1
ATOM 611 N N . PRO A 1 76 ? 0.555 -3.751 -24.652 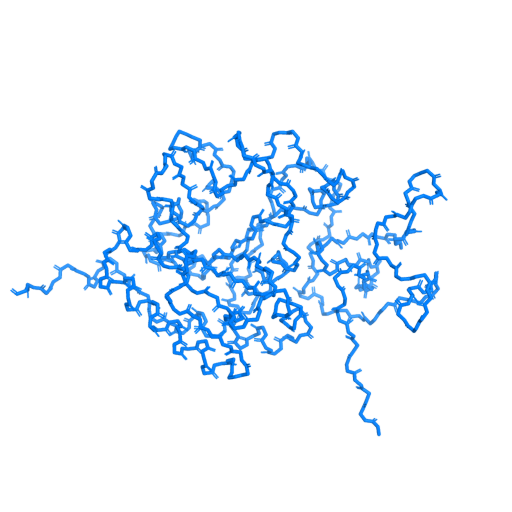1.00 53.16 76 PRO A N 1
ATOM 612 C CA . PRO A 1 76 ? 0.356 -2.624 -23.753 1.00 53.16 76 PRO A CA 1
ATOM 613 C C . PRO A 1 76 ? 0.084 -1.336 -24.532 1.00 53.16 76 PRO A C 1
ATOM 615 O O . PRO A 1 76 ? 0.882 -0.919 -25.371 1.00 53.16 76 PRO A O 1
ATOM 618 N N . LYS A 1 77 ? -1.045 -0.684 -24.226 1.00 53.09 77 LYS A N 1
ATOM 619 C CA . LYS A 1 77 ? -1.455 0.577 -24.865 1.00 53.09 77 LYS A CA 1
ATOM 620 C C . LYS A 1 77 ? -0.685 1.805 -24.344 1.00 53.09 77 LYS A C 1
ATOM 622 O O . LYS A 1 77 ? -0.671 2.815 -25.037 1.00 53.09 77 LYS A O 1
ATOM 627 N N . ALA A 1 78 ? 0.003 1.720 -23.196 1.00 67.56 78 ALA A N 1
ATOM 628 C CA . ALA A 1 78 ? 1.011 2.683 -22.719 1.00 67.56 78 ALA A CA 1
ATOM 629 C C . ALA A 1 78 ? 1.771 2.136 -21.487 1.00 67.56 78 ALA A C 1
ATOM 631 O O . ALA A 1 78 ? 1.185 1.444 -20.659 1.00 67.56 78 ALA A O 1
ATOM 632 N N . TYR A 1 79 ? 3.051 2.496 -21.312 1.00 69.38 79 TYR A N 1
ATOM 633 C CA . TYR A 1 79 ? 3.888 2.099 -20.156 1.00 69.38 79 TYR A CA 1
ATOM 634 C C . TYR A 1 79 ? 3.497 2.754 -18.819 1.00 69.38 79 TYR A C 1
ATOM 636 O O . TYR A 1 79 ? 4.133 2.492 -17.805 1.00 69.38 79 TYR A O 1
ATOM 644 N N . THR A 1 80 ? 2.495 3.630 -18.808 1.00 74.56 80 THR A N 1
ATOM 645 C CA . THR A 1 80 ? 2.091 4.412 -17.629 1.00 74.56 80 THR A CA 1
ATOM 646 C C . THR A 1 80 ? 0.765 3.952 -17.034 1.00 74.56 80 THR A C 1
ATOM 648 O O . THR A 1 80 ? 0.310 4.519 -16.050 1.00 74.56 80 THR A O 1
ATOM 651 N N . GLN A 1 81 ? 0.123 2.941 -17.622 1.00 83.94 81 GLN A N 1
ATOM 652 C CA . GLN A 1 81 ? -1.234 2.581 -17.243 1.00 83.94 81 GLN A CA 1
ATOM 653 C C . GLN A 1 81 ? -1.273 1.874 -15.880 1.00 83.94 81 GLN A C 1
ATOM 655 O O . GLN A 1 81 ? -0.558 0.898 -15.636 1.00 83.94 81 GLN A O 1
ATOM 660 N N . LEU A 1 82 ? -2.149 2.367 -15.005 1.00 93.06 82 LEU A N 1
ATOM 661 C CA . LEU A 1 82 ? -2.523 1.682 -13.772 1.00 93.06 82 LEU A CA 1
ATOM 662 C C . LEU A 1 82 ? -3.385 0.463 -14.084 1.00 93.06 82 LEU A C 1
ATOM 664 O O . LEU A 1 82 ? -4.302 0.530 -14.907 1.00 93.06 82 LEU A O 1
ATOM 668 N N . GLU A 1 83 ? -3.136 -0.620 -13.365 1.00 91.88 83 GLU A N 1
ATOM 669 C CA . GLU A 1 83 ? -4.027 -1.767 -13.322 1.00 91.88 83 GLU A CA 1
ATOM 670 C C . GLU A 1 83 ? -4.994 -1.600 -12.155 1.00 91.88 83 GLU A C 1
ATOM 672 O O . GLU A 1 83 ? -4.602 -1.355 -11.013 1.00 91.88 83 GLU A O 1
ATOM 677 N N . VAL A 1 84 ? -6.284 -1.704 -12.470 1.00 93.31 84 VAL A N 1
ATOM 678 C CA . VAL A 1 84 ? -7.363 -1.719 -11.487 1.00 93.31 84 VAL A CA 1
ATOM 679 C C . VAL A 1 84 ? -8.039 -3.074 -11.589 1.00 93.31 84 VAL A C 1
ATOM 681 O O . VAL A 1 84 ? -8.631 -3.391 -12.620 1.00 93.31 84 VAL A O 1
ATOM 684 N N . HIS A 1 85 ? -7.951 -3.862 -10.526 1.00 90.69 85 HIS A N 1
ATOM 685 C CA . HIS A 1 85 ? -8.568 -5.180 -10.445 1.00 90.69 85 HIS A CA 1
ATOM 686 C C . HIS A 1 85 ? -9.618 -5.170 -9.338 1.00 90.69 85 HIS A C 1
ATOM 688 O O . HIS A 1 85 ? -9.322 -4.739 -8.231 1.00 90.69 85 HIS A O 1
ATOM 694 N N . CYS A 1 86 ? -10.837 -5.618 -9.630 1.00 92.69 86 CYS A N 1
ATOM 695 C CA . CYS A 1 86 ? -11.937 -5.676 -8.670 1.00 92.69 86 CYS A CA 1
ATOM 696 C C . CYS A 1 86 ? -12.585 -7.055 -8.721 1.00 92.69 86 CYS A C 1
ATOM 698 O O . CYS A 1 86 ? -12.928 -7.528 -9.804 1.00 92.69 86 CYS A O 1
ATOM 700 N N . VAL A 1 87 ? -12.766 -7.672 -7.554 1.00 90.38 87 VAL A N 1
ATOM 701 C CA . VAL A 1 87 ? -13.313 -9.033 -7.432 1.00 90.38 87 VAL A CA 1
ATOM 702 C C . VAL A 1 87 ? -14.761 -9.026 -6.942 1.00 90.38 87 VAL A C 1
ATOM 704 O O . VAL A 1 87 ? -15.544 -9.874 -7.362 1.00 90.38 87 VAL A O 1
ATOM 707 N N . GLY A 1 88 ? -15.133 -8.071 -6.085 1.00 84.69 88 GLY A N 1
ATOM 708 C CA . GLY A 1 88 ? -16.480 -7.960 -5.522 1.00 84.69 88 GLY A CA 1
ATOM 709 C C . GLY A 1 88 ? -17.165 -6.627 -5.802 1.00 84.69 88 GLY A C 1
ATOM 710 O O . GLY A 1 88 ? -16.966 -6.001 -6.847 1.00 84.69 88 GLY A O 1
ATOM 711 N N . ASP A 1 89 ? -18.038 -6.226 -4.878 1.00 81.31 89 ASP A N 1
ATOM 712 C CA . ASP A 1 89 ? -18.830 -5.008 -5.014 1.00 81.31 89 ASP A CA 1
ATOM 713 C C . ASP A 1 89 ? -18.021 -3.731 -4.702 1.00 81.31 89 ASP A C 1
ATOM 715 O O . ASP A 1 89 ? -16.875 -3.760 -4.258 1.00 81.31 89 ASP A O 1
ATOM 719 N N . ARG A 1 90 ? -18.629 -2.565 -4.956 1.00 75.06 90 ARG A N 1
ATOM 720 C CA . ARG A 1 90 ? -17.983 -1.257 -4.734 1.00 75.06 90 ARG A CA 1
ATOM 721 C C . ARG A 1 90 ? -17.987 -0.791 -3.269 1.00 75.06 90 ARG A C 1
ATOM 723 O O . ARG A 1 90 ? -17.685 0.375 -3.012 1.00 75.06 90 ARG A O 1
ATOM 730 N N . ARG A 1 91 ? -18.433 -1.612 -2.320 1.00 80.69 91 ARG A N 1
ATOM 731 C CA . ARG A 1 91 ? -18.418 -1.302 -0.878 1.00 80.69 91 ARG A CA 1
ATOM 732 C C . ARG A 1 91 ? -17.222 -1.940 -0.180 1.00 80.69 91 ARG A C 1
ATOM 734 O O . ARG A 1 91 ? -16.877 -1.516 0.919 1.00 80.69 91 ARG A O 1
ATOM 741 N N . SER A 1 92 ? -16.594 -2.915 -0.823 1.00 90.56 92 SER A N 1
ATOM 742 C CA . SER A 1 92 ? -15.397 -3.581 -0.335 1.00 90.56 92 SER A CA 1
ATOM 743 C C . SER A 1 92 ? -14.173 -2.652 -0.259 1.00 90.56 92 SER A C 1
ATOM 745 O O . SER A 1 92 ? -14.121 -1.626 -0.943 1.00 90.56 92 SER A O 1
ATOM 747 N N . PRO A 1 93 ? -13.152 -3.001 0.546 1.00 95.56 93 PRO A N 1
ATOM 748 C CA . PRO A 1 93 ? -11.949 -2.188 0.680 1.00 95.56 93 PRO A CA 1
ATOM 749 C C . PRO A 1 93 ? -11.194 -1.997 -0.638 1.00 95.56 93 PRO A C 1
ATOM 751 O O . PRO A 1 93 ? -11.226 -2.843 -1.539 1.00 95.56 93 PRO A O 1
ATOM 754 N N . VAL A 1 94 ? -10.446 -0.896 -0.712 1.00 96.69 94 VAL A N 1
ATOM 755 C CA . VAL A 1 94 ? -9.519 -0.619 -1.813 1.00 96.69 94 VAL A CA 1
ATOM 756 C C . VAL A 1 94 ? -8.083 -0.694 -1.313 1.00 96.69 94 VAL A C 1
ATOM 758 O O . VAL A 1 94 ? -7.716 0.003 -0.369 1.00 96.69 94 VAL A O 1
ATOM 761 N N . PHE A 1 95 ? -7.260 -1.484 -1.990 1.00 97.75 95 PHE A N 1
ATOM 762 C CA . PHE A 1 95 ? -5.839 -1.652 -1.706 1.00 97.75 95 PHE A CA 1
ATOM 763 C C . PHE A 1 95 ? -5.007 -0.939 -2.769 1.00 97.75 95 PHE A C 1
ATOM 765 O O . PHE A 1 95 ? -5.277 -1.060 -3.964 1.00 97.75 95 PHE A O 1
ATOM 772 N N . THR A 1 96 ? -3.983 -0.197 -2.370 1.00 98.50 96 THR A N 1
ATOM 773 C CA . THR A 1 96 ? -3.041 0.430 -3.308 1.00 98.50 96 THR A CA 1
ATOM 774 C C . THR A 1 96 ? -1.619 0.008 -2.993 1.00 98.50 96 THR A C 1
ATOM 776 O O . THR A 1 96 ? -1.299 -0.238 -1.839 1.00 98.50 96 THR A O 1
ATOM 779 N N . ALA A 1 97 ? -0.773 -0.104 -4.014 1.00 97.62 97 ALA A N 1
ATOM 780 C CA . ALA A 1 97 ? 0.657 -0.364 -3.845 1.00 97.62 97 ALA A CA 1
ATOM 781 C C . ALA A 1 97 ? 1.449 0.434 -4.890 1.00 97.62 97 ALA A C 1
ATOM 783 O O . ALA A 1 97 ? 1.827 -0.102 -5.938 1.00 97.62 97 ALA A O 1
ATOM 784 N N . PRO A 1 98 ? 1.647 1.742 -4.661 1.00 97.44 98 PRO A N 1
ATOM 785 C CA . PRO A 1 98 ? 2.249 2.622 -5.650 1.00 97.44 98 PRO A CA 1
ATOM 786 C C . PRO A 1 98 ? 3.748 2.420 -5.809 1.00 97.44 98 PRO A C 1
ATOM 788 O O . PRO A 1 98 ? 4.304 2.844 -6.814 1.00 97.44 98 PRO A O 1
ATOM 791 N N . HIS A 1 99 ? 4.427 1.794 -4.856 1.00 97.06 99 HIS A N 1
ATOM 792 C CA . HIS A 1 99 ? 5.886 1.727 -4.837 1.00 97.06 99 HIS A CA 1
ATOM 793 C C . HIS A 1 99 ? 6.444 0.410 -5.369 1.00 97.06 99 HIS A C 1
ATOM 795 O O . HIS A 1 99 ? 7.551 0.039 -5.021 1.00 97.06 99 HIS A O 1
ATOM 801 N N . SER A 1 100 ? 5.755 -0.280 -6.282 1.00 93.25 100 SER A N 1
ATOM 802 C CA . SER A 1 100 ? 6.323 -1.443 -6.991 1.00 93.25 100 SER A CA 1
ATOM 803 C C . SER A 1 100 ? 7.295 -1.091 -8.124 1.00 93.25 100 SER A C 1
ATOM 805 O O . SER A 1 100 ? 7.873 -1.986 -8.732 1.00 93.25 100 SER A O 1
ATOM 807 N N . ILE A 1 101 ? 7.512 0.201 -8.399 1.00 93.19 101 ILE A N 1
ATOM 808 C CA . ILE A 1 101 ? 8.447 0.697 -9.419 1.00 93.19 101 ILE A CA 1
ATOM 809 C C . ILE A 1 101 ? 9.316 1.841 -8.880 1.00 93.19 101 ILE A C 1
ATOM 811 O O . ILE A 1 101 ? 9.012 2.448 -7.854 1.00 93.19 101 ILE A O 1
ATOM 815 N N . ASN A 1 102 ? 10.391 2.175 -9.597 1.00 93.12 102 ASN A N 1
ATOM 816 C CA . ASN A 1 102 ? 11.192 3.367 -9.331 1.00 93.12 102 ASN A CA 1
ATOM 817 C C . ASN A 1 102 ? 10.386 4.624 -9.681 1.00 93.12 102 ASN A C 1
ATOM 819 O O . ASN A 1 102 ? 9.939 4.773 -10.821 1.00 93.12 102 ASN A O 1
ATOM 823 N N . LEU A 1 103 ? 10.261 5.560 -8.739 1.00 95.19 103 LEU A N 1
ATOM 824 C CA . LEU A 1 103 ? 9.482 6.789 -8.928 1.00 95.19 103 LEU A CA 1
ATOM 825 C C . LEU A 1 103 ? 10.294 8.044 -8.636 1.00 95.19 103 LEU A C 1
ATOM 827 O O . LEU A 1 103 ? 11.124 8.091 -7.724 1.00 95.19 103 LEU A O 1
ATOM 831 N N . ALA A 1 104 ? 10.030 9.093 -9.410 1.00 93.62 104 ALA A N 1
ATOM 832 C CA . ALA A 1 104 ? 10.634 10.395 -9.191 1.00 93.62 104 ALA A CA 1
ATOM 833 C C . ALA A 1 104 ? 9.937 11.133 -8.036 1.00 93.62 104 ALA A C 1
ATOM 835 O O . ALA A 1 104 ? 8.710 11.105 -7.912 1.00 93.62 104 ALA A O 1
ATOM 836 N N . ARG A 1 105 ? 10.735 11.838 -7.226 1.00 91.56 105 ARG A N 1
ATOM 837 C CA . ARG A 1 105 ? 10.276 12.786 -6.200 1.00 91.56 105 ARG A CA 1
ATOM 838 C C . ARG A 1 105 ? 11.012 14.104 -6.394 1.00 91.56 105 ARG A C 1
ATOM 840 O O . ARG A 1 105 ? 12.241 14.114 -6.355 1.00 91.56 105 ARG A O 1
ATOM 847 N N . ASP A 1 106 ? 10.289 15.195 -6.624 1.00 86.75 106 ASP A N 1
ATOM 848 C CA . ASP A 1 106 ? 10.901 16.468 -7.024 1.00 86.75 106 ASP A CA 1
ATOM 849 C C . ASP A 1 106 ? 11.943 16.940 -6.000 1.00 86.75 106 ASP A C 1
ATOM 851 O O . ASP A 1 106 ? 11.640 17.111 -4.817 1.00 86.75 106 ASP A O 1
ATOM 855 N N . GLY A 1 107 ? 13.184 17.135 -6.454 1.00 86.94 107 GLY A N 1
ATOM 856 C CA . GLY A 1 107 ? 14.295 17.575 -5.603 1.00 86.94 107 GLY A CA 1
ATOM 857 C C . GLY A 1 107 ? 14.734 16.565 -4.534 1.00 86.94 107 GLY A C 1
ATOM 858 O O . GLY A 1 107 ? 15.591 16.884 -3.714 1.00 86.94 107 GLY A O 1
ATOM 859 N N . CYS A 1 108 ? 14.177 15.354 -4.533 1.00 91.12 108 CYS A N 1
ATOM 860 C CA . CYS A 1 108 ? 14.481 14.300 -3.574 1.00 91.12 108 CYS A CA 1
ATOM 861 C C . CYS A 1 108 ? 15.099 13.088 -4.274 1.00 91.12 108 CYS A C 1
ATOM 863 O O . CYS A 1 108 ? 15.000 12.903 -5.487 1.00 91.12 108 CYS A O 1
ATOM 865 N N . LYS A 1 109 ? 15.707 12.199 -3.483 1.00 91.69 109 LYS A N 1
ATOM 866 C CA . LYS A 1 109 ? 16.118 10.891 -3.996 1.00 91.69 109 LYS A CA 1
ATOM 867 C C . LYS A 1 109 ? 14.888 10.134 -4.508 1.00 91.69 109 LYS A C 1
ATOM 869 O O . LYS A 1 109 ? 13.868 10.079 -3.809 1.00 91.69 109 LYS A O 1
ATOM 874 N N . ALA A 1 110 ? 15.032 9.518 -5.681 1.00 92.00 110 ALA A N 1
ATOM 875 C CA . ALA A 1 110 ? 14.049 8.604 -6.248 1.00 92.00 110 ALA A CA 1
ATOM 876 C C . ALA A 1 110 ? 13.545 7.595 -5.205 1.00 92.00 110 ALA A C 1
ATOM 878 O O . ALA A 1 110 ? 14.314 7.126 -4.355 1.00 92.00 110 ALA A O 1
ATOM 879 N N . HIS A 1 111 ? 12.251 7.292 -5.263 1.00 93.88 111 HIS A N 1
ATOM 880 C CA . HIS A 1 111 ? 11.678 6.189 -4.511 1.00 93.88 111 HIS A CA 1
ATOM 881 C C . HIS A 1 111 ? 12.089 4.879 -5.177 1.00 93.88 111 HIS A C 1
ATOM 883 O O . HIS A 1 111 ? 11.968 4.754 -6.395 1.00 93.88 111 HIS A O 1
ATOM 889 N N . LEU A 1 112 ? 12.610 3.939 -4.393 1.00 92.50 112 LEU A N 1
ATOM 890 C CA . LEU A 1 112 ? 12.975 2.618 -4.901 1.00 92.50 112 LEU A CA 1
ATOM 891 C C . LEU A 1 112 ? 11.751 1.691 -4.872 1.00 92.50 112 LEU A C 1
ATOM 893 O O . LEU A 1 112 ? 10.872 1.916 -4.038 1.00 92.50 112 LEU A O 1
ATOM 897 N N . PRO A 1 113 ? 11.713 0.658 -5.733 1.00 92.31 113 PRO A N 1
ATOM 898 C CA . PRO A 1 113 ? 10.700 -0.377 -5.678 1.00 92.31 113 PRO A CA 1
ATOM 899 C C . PRO A 1 113 ? 10.676 -1.100 -4.331 1.00 92.31 113 PRO A C 1
ATOM 901 O O . PRO A 1 113 ? 11.710 -1.327 -3.694 1.00 92.31 113 PRO A O 1
ATOM 904 N N . GLU A 1 114 ? 9.484 -1.526 -3.954 1.00 93.31 114 GLU A N 1
ATOM 905 C CA . GLU A 1 114 ? 9.159 -2.259 -2.750 1.00 93.31 114 GLU A CA 1
ATOM 906 C C . GLU A 1 114 ? 8.553 -3.602 -3.150 1.00 93.31 114 GLU A C 1
ATOM 908 O O . GLU A 1 114 ? 7.361 -3.720 -3.437 1.00 93.31 114 GLU A O 1
ATOM 913 N N . ASP A 1 115 ? 9.399 -4.628 -3.168 1.00 85.44 115 ASP A N 1
ATOM 914 C CA . ASP A 1 115 ? 9.042 -5.973 -3.629 1.00 85.44 115 ASP A CA 1
ATOM 915 C C . ASP A 1 115 ? 7.753 -6.531 -3.002 1.00 85.44 115 ASP A C 1
ATOM 917 O O . ASP A 1 115 ? 7.449 -6.288 -1.832 1.00 85.44 115 ASP A O 1
ATOM 921 N N . PHE A 1 116 ? 7.004 -7.315 -3.779 1.00 86.44 116 PHE A N 1
ATOM 922 C CA . PHE A 1 116 ? 5.756 -7.983 -3.382 1.00 86.44 116 PHE A CA 1
ATOM 923 C C . PHE A 1 116 ? 4.571 -7.073 -3.031 1.00 86.44 116 PHE A C 1
ATOM 925 O O . PHE A 1 116 ? 3.463 -7.585 -2.910 1.00 86.44 116 PHE A O 1
ATOM 932 N N . THR A 1 117 ? 4.733 -5.755 -2.889 1.00 94.06 117 THR A N 1
ATOM 933 C CA . THR A 1 117 ? 3.634 -4.863 -2.464 1.00 94.06 117 THR A CA 1
ATOM 934 C C . THR A 1 117 ? 2.443 -4.904 -3.424 1.00 94.06 117 THR A C 1
ATOM 936 O O . THR A 1 117 ? 1.305 -5.023 -2.975 1.00 94.06 117 THR A O 1
ATOM 939 N N . SER A 1 118 ? 2.682 -4.906 -4.743 1.00 90.88 118 SER A N 1
ATOM 940 C CA . SER A 1 118 ? 1.615 -5.057 -5.748 1.00 90.88 118 SER A CA 1
ATOM 941 C C . SER A 1 118 ? 0.922 -6.419 -5.685 1.00 90.88 118 SER A C 1
ATOM 943 O O . SER A 1 118 ? -0.304 -6.469 -5.749 1.00 90.88 118 SER A O 1
ATOM 945 N N . PHE A 1 119 ? 1.675 -7.510 -5.492 1.00 86.50 119 PHE A N 1
ATOM 946 C CA . PHE A 1 119 ? 1.093 -8.841 -5.297 1.00 86.50 119 PHE A CA 1
ATOM 947 C C . PHE A 1 119 ? 0.225 -8.890 -4.035 1.00 86.50 119 PHE A C 1
ATOM 949 O O . PHE A 1 119 ? -0.924 -9.319 -4.096 1.00 86.50 119 PHE A O 1
ATOM 956 N N . ILE A 1 120 ? 0.752 -8.403 -2.910 1.00 92.62 120 ILE A N 1
ATOM 957 C CA . ILE A 1 120 ? 0.050 -8.363 -1.625 1.00 92.62 120 ILE A CA 1
ATOM 958 C C . ILE A 1 120 ? -1.241 -7.553 -1.764 1.00 92.62 120 ILE A C 1
ATOM 960 O O . ILE A 1 120 ? -2.298 -8.048 -1.394 1.00 92.62 120 ILE A O 1
ATOM 964 N N . ALA A 1 121 ? -1.200 -6.356 -2.357 1.00 95.38 121 ALA A N 1
ATOM 965 C CA . ALA A 1 121 ? -2.396 -5.540 -2.566 1.00 95.38 121 ALA A CA 1
ATOM 966 C C . ALA A 1 121 ? -3.448 -6.245 -3.443 1.00 95.38 121 ALA A C 1
ATOM 968 O O . ALA A 1 121 ? -4.634 -6.233 -3.107 1.00 95.38 121 ALA A O 1
ATOM 969 N N . ALA A 1 122 ? -3.031 -6.893 -4.535 1.00 89.56 122 ALA A N 1
ATOM 970 C CA . ALA A 1 122 ? -3.932 -7.649 -5.405 1.00 89.56 122 ALA A CA 1
ATOM 971 C C . ALA A 1 122 ? -4.549 -8.865 -4.693 1.00 89.56 122 ALA A C 1
ATOM 973 O O . ALA A 1 122 ? -5.753 -9.097 -4.787 1.00 89.56 122 ALA A O 1
ATOM 974 N N . ALA A 1 123 ? -3.754 -9.620 -3.938 1.00 88.06 123 ALA A N 1
ATOM 975 C CA . ALA A 1 123 ? -4.225 -10.784 -3.197 1.00 88.06 123 ALA A CA 1
ATOM 976 C C . ALA A 1 123 ? -5.144 -10.399 -2.025 1.00 88.06 123 ALA A C 1
ATOM 978 O O . ALA A 1 123 ? -6.174 -11.042 -1.828 1.00 88.06 123 ALA A O 1
ATOM 979 N N . LEU A 1 124 ? -4.846 -9.313 -1.302 1.00 95.44 124 LEU A N 1
ATOM 980 C CA . LEU A 1 124 ? -5.760 -8.746 -0.306 1.00 95.44 124 LEU A CA 1
ATOM 981 C C . LEU A 1 124 ? -7.107 -8.384 -0.946 1.00 95.44 124 LEU A C 1
ATOM 983 O O . LEU A 1 124 ? -8.153 -8.720 -0.391 1.00 95.44 124 LEU A O 1
ATOM 987 N N . ALA A 1 125 ? -7.108 -7.777 -2.137 1.00 93.56 125 ALA A N 1
ATOM 988 C CA . ALA A 1 125 ? -8.342 -7.504 -2.872 1.00 93.56 125 ALA A CA 1
ATOM 989 C C . ALA A 1 125 ? -9.107 -8.793 -3.224 1.00 93.56 125 ALA A C 1
ATOM 991 O O . ALA A 1 125 ? -10.325 -8.829 -3.079 1.00 93.56 125 ALA A O 1
ATOM 992 N N . VAL A 1 126 ? -8.425 -9.875 -3.612 1.00 90.06 126 VAL A N 1
ATOM 993 C CA . VAL A 1 126 ? -9.073 -11.177 -3.856 1.00 90.06 126 VAL A CA 1
ATOM 994 C C . VAL A 1 126 ? -9.729 -11.724 -2.585 1.00 90.06 126 VAL A C 1
ATOM 996 O O . VAL A 1 126 ? -10.921 -12.030 -2.602 1.00 90.06 126 VAL A O 1
ATOM 999 N N . PHE A 1 127 ? -8.986 -11.814 -1.480 1.00 93.31 127 PHE A N 1
ATOM 1000 C CA . PHE A 1 127 ? -9.485 -12.404 -0.231 1.00 93.31 127 PHE A CA 1
ATOM 1001 C C . PHE A 1 127 ? -10.614 -11.600 0.417 1.00 93.31 127 PHE A C 1
ATOM 1003 O O . PHE A 1 127 ? -11.479 -12.168 1.076 1.00 93.31 127 PHE A O 1
ATOM 1010 N N . THR A 1 128 ? -10.636 -10.287 0.204 1.00 94.25 128 THR A N 1
ATOM 1011 C CA . THR A 1 128 ? -11.667 -9.394 0.755 1.00 94.25 128 THR A CA 1
ATOM 1012 C C . THR A 1 128 ? -12.799 -9.090 -0.222 1.00 94.25 128 THR A C 1
ATOM 1014 O O . THR A 1 128 ? -13.683 -8.302 0.106 1.00 94.25 128 THR A O 1
ATOM 1017 N N . GLN A 1 129 ? -12.774 -9.669 -1.430 1.00 94.69 129 GLN A N 1
ATOM 1018 C CA . GLN A 1 129 ? -13.663 -9.287 -2.533 1.00 94.69 129 GLN A CA 1
ATOM 1019 C C . GLN A 1 129 ? -13.636 -7.766 -2.804 1.00 94.69 129 GLN A C 1
ATOM 1021 O O . GLN A 1 129 ? -14.654 -7.151 -3.119 1.00 94.69 129 GLN A O 1
ATOM 1026 N N . GLY A 1 130 ? -12.465 -7.153 -2.635 1.00 94.50 130 GLY A N 1
ATOM 1027 C CA . GLY A 1 130 ? -12.182 -5.736 -2.815 1.00 94.50 130 GLY A CA 1
ATOM 1028 C C . GLY A 1 130 ? -11.681 -5.368 -4.202 1.00 94.50 130 GLY A C 1
ATOM 1029 O O . GLY A 1 130 ? -11.859 -6.098 -5.184 1.00 94.50 130 GLY A O 1
ATOM 1030 N N . CYS A 1 131 ? -11.031 -4.208 -4.255 1.00 95.12 131 CYS A N 1
ATOM 1031 C CA . CYS A 1 131 ? -10.313 -3.736 -5.431 1.00 95.12 131 CYS A CA 1
ATOM 1032 C C . CYS A 1 131 ? -8.850 -3.439 -5.102 1.00 95.12 131 CYS A C 1
ATOM 1034 O O . CYS A 1 131 ? -8.544 -2.961 -4.013 1.00 95.12 131 CYS A O 1
ATOM 1036 N N . SER A 1 132 ? -7.955 -3.637 -6.063 1.00 95.56 132 SER A N 1
ATOM 1037 C CA . SER A 1 132 ? -6.570 -3.178 -6.002 1.00 95.56 132 SER A CA 1
ATOM 1038 C C . SER A 1 132 ? -6.273 -2.162 -7.102 1.00 95.56 132 SER A C 1
ATOM 1040 O O . SER A 1 132 ? -6.793 -2.275 -8.214 1.00 95.56 132 SER A O 1
ATOM 1042 N N . VAL A 1 133 ? -5.409 -1.192 -6.802 1.00 96.69 133 VAL A N 1
ATOM 1043 C CA . VAL A 1 133 ? -4.781 -0.307 -7.792 1.00 96.69 133 VAL A CA 1
ATOM 1044 C C . VAL A 1 133 ? -3.268 -0.475 -7.699 1.00 96.69 133 VAL A C 1
ATOM 1046 O O . VAL A 1 133 ? -2.674 -0.248 -6.642 1.00 96.69 133 VAL A O 1
ATOM 1049 N N . THR A 1 134 ? -2.648 -0.881 -8.800 1.00 95.31 134 THR A N 1
ATOM 1050 C CA . THR A 1 134 ? -1.203 -1.118 -8.909 1.00 95.31 134 THR A CA 1
ATOM 1051 C C . THR A 1 134 ? -0.672 -0.550 -10.221 1.00 95.31 134 THR A C 1
ATOM 1053 O O . THR A 1 134 ? -1.434 -0.180 -11.118 1.00 95.31 134 THR A O 1
ATOM 1056 N N . TRP A 1 135 ? 0.650 -0.483 -10.367 1.00 92.69 135 TRP A N 1
ATOM 1057 C CA . TRP A 1 135 ? 1.244 -0.282 -11.687 1.00 92.69 135 TRP A CA 1
ATOM 1058 C C . TRP A 1 135 ? 1.018 -1.507 -12.567 1.00 92.69 135 TRP A C 1
ATOM 1060 O O . TRP A 1 135 ? 1.136 -2.639 -12.093 1.00 92.69 135 TRP A O 1
ATOM 1070 N N . GLY A 1 136 ? 0.735 -1.284 -13.851 1.00 85.75 136 GLY A N 1
ATOM 1071 C CA . GLY A 1 136 ? 0.589 -2.385 -14.790 1.00 85.75 136 GLY A CA 1
ATOM 1072 C C . GLY A 1 136 ? 1.899 -3.104 -15.101 1.00 85.75 136 GLY A C 1
ATOM 1073 O O . GLY A 1 136 ? 2.992 -2.557 -14.916 1.00 85.75 136 GLY A O 1
ATOM 1074 N N . ALA A 1 137 ? 1.793 -4.324 -15.627 1.00 79.69 137 ALA A N 1
ATOM 1075 C CA . ALA A 1 137 ? 2.941 -5.190 -15.916 1.00 79.69 137 ALA A CA 1
ATOM 1076 C C . ALA A 1 137 ? 4.026 -4.502 -16.773 1.00 79.69 137 ALA A C 1
ATOM 1078 O O . ALA A 1 137 ? 5.220 -4.613 -16.495 1.00 79.69 137 ALA A O 1
ATOM 1079 N N . ALA A 1 138 ? 3.620 -3.727 -17.785 1.00 79.75 138 ALA A N 1
ATOM 1080 C CA . ALA A 1 138 ? 4.548 -3.004 -18.657 1.00 79.75 138 ALA A CA 1
ATOM 1081 C C . ALA A 1 138 ? 5.362 -1.930 -17.912 1.00 79.75 138 ALA A C 1
ATOM 1083 O O . ALA A 1 138 ? 6.550 -1.762 -18.185 1.00 79.75 138 ALA A O 1
ATOM 1084 N N . ALA A 1 139 ? 4.743 -1.221 -16.962 1.00 85.62 139 ALA A N 1
ATOM 1085 C CA . ALA A 1 139 ? 5.419 -0.216 -16.144 1.00 85.62 139 ALA A CA 1
ATOM 1086 C C . ALA A 1 139 ? 6.459 -0.868 -15.223 1.00 85.62 139 ALA A C 1
ATOM 1088 O O . ALA A 1 139 ? 7.582 -0.374 -15.102 1.00 85.62 139 ALA A O 1
ATOM 1089 N N . GLN A 1 140 ? 6.097 -2.004 -14.619 1.00 83.56 140 GLN A N 1
ATOM 1090 C CA . GLN A 1 140 ? 6.972 -2.757 -13.723 1.00 83.56 140 GLN A CA 1
ATOM 1091 C C . GLN A 1 140 ? 8.187 -3.323 -14.463 1.00 83.56 140 GLN A C 1
ATOM 1093 O O . GLN A 1 140 ? 9.318 -3.014 -14.089 1.00 83.56 140 GLN A O 1
ATOM 1098 N N . LEU A 1 141 ? 7.970 -4.017 -15.588 1.00 79.31 141 LEU A N 1
ATOM 1099 C CA . LEU A 1 141 ? 9.054 -4.492 -16.457 1.00 79.31 141 LEU A CA 1
ATOM 1100 C C . LEU A 1 141 ? 9.987 -3.358 -16.878 1.00 79.31 141 LEU A C 1
ATOM 1102 O O . LEU A 1 141 ? 11.208 -3.484 -16.801 1.00 79.31 141 LEU A O 1
ATOM 1106 N N . ARG A 1 142 ? 9.415 -2.231 -17.313 1.00 81.38 142 ARG A N 1
ATOM 1107 C CA . ARG A 1 142 ? 10.210 -1.098 -17.779 1.00 81.38 142 ARG A CA 1
ATOM 1108 C C . ARG A 1 142 ? 11.035 -0.480 -16.656 1.00 81.38 142 ARG A C 1
ATOM 1110 O O . ARG A 1 142 ? 12.176 -0.083 -16.888 1.00 81.38 142 ARG A O 1
ATOM 1117 N N . SER A 1 143 ? 10.471 -0.381 -15.456 1.00 86.00 143 SER A N 1
ATOM 1118 C CA . SER A 1 143 ? 11.193 0.141 -14.300 1.00 86.00 143 SER A CA 1
ATOM 1119 C C . SER A 1 143 ? 12.349 -0.764 -13.887 1.00 86.00 143 SER A C 1
ATOM 1121 O O . SER A 1 143 ? 13.432 -0.259 -13.588 1.00 86.00 143 SER A O 1
ATOM 1123 N N . ASP A 1 144 ? 12.146 -2.079 -13.933 1.00 79.62 144 ASP A N 1
ATOM 1124 C CA . ASP A 1 144 ? 13.184 -3.070 -13.650 1.00 79.62 144 ASP A CA 1
ATOM 1125 C C . ASP A 1 144 ? 14.305 -3.062 -14.692 1.00 79.62 144 ASP A C 1
ATOM 1127 O O . ASP A 1 144 ? 15.479 -3.213 -14.352 1.00 79.62 144 ASP A O 1
ATOM 1131 N N . GLU A 1 145 ? 13.972 -2.858 -15.967 1.00 80.06 145 GLU A N 1
ATOM 1132 C CA . GLU A 1 145 ? 14.965 -2.723 -17.034 1.00 80.06 145 GLU A CA 1
ATOM 1133 C C . GLU A 1 145 ? 15.831 -1.474 -16.868 1.00 80.06 145 GLU A C 1
ATOM 1135 O O . GLU A 1 145 ? 17.044 -1.533 -17.084 1.00 80.06 145 GLU A O 1
ATOM 1140 N N . LEU A 1 146 ? 15.211 -0.349 -16.508 1.00 84.94 146 LEU A N 1
ATOM 1141 C CA . LEU A 1 146 ? 15.893 0.937 -16.386 1.00 84.94 146 LEU A CA 1
ATOM 1142 C C . LEU A 1 146 ? 16.636 1.103 -15.059 1.00 84.94 146 LEU A C 1
ATOM 1144 O O . LEU A 1 146 ? 17.590 1.876 -15.008 1.00 84.94 146 LEU A O 1
ATOM 1148 N N . GLU A 1 147 ? 16.185 0.435 -13.992 1.00 86.50 147 GLU A N 1
ATOM 1149 C CA . GLU A 1 147 ? 16.655 0.636 -12.610 1.00 86.50 147 GLU A CA 1
ATOM 1150 C C . GLU A 1 147 ? 16.654 2.121 -12.189 1.00 86.50 147 GLU A C 1
ATOM 1152 O O . GLU A 1 147 ? 17.453 2.573 -11.366 1.00 86.50 147 GLU A O 1
ATOM 1157 N N . ALA A 1 148 ? 15.754 2.897 -12.791 1.00 88.31 148 ALA A N 1
ATOM 1158 C CA . ALA A 1 148 ? 15.642 4.336 -12.637 1.00 88.31 148 ALA A CA 1
ATOM 1159 C C . ALA A 1 148 ? 14.183 4.770 -12.847 1.00 88.31 148 ALA A C 1
ATOM 1161 O O . ALA A 1 148 ? 13.428 4.079 -13.540 1.00 88.31 148 ALA A O 1
ATOM 1162 N N . PRO A 1 149 ? 13.763 5.912 -12.273 1.00 88.62 149 PRO A N 1
ATOM 1163 C CA . PRO A 1 149 ? 12.439 6.456 -12.533 1.00 88.62 149 PRO A CA 1
ATOM 1164 C C . PRO A 1 149 ? 12.211 6.735 -14.014 1.00 88.62 149 PRO A C 1
ATOM 1166 O O . PRO A 1 149 ? 13.058 7.330 -14.685 1.00 88.62 149 PRO A O 1
ATOM 1169 N N . PHE A 1 150 ? 11.040 6.350 -14.514 1.00 84.62 150 PHE A N 1
ATOM 1170 C CA . PHE A 1 150 ? 10.627 6.711 -15.863 1.00 84.62 150 PHE A CA 1
ATOM 1171 C C . PHE A 1 150 ? 10.194 8.180 -15.908 1.00 84.62 150 PHE A C 1
ATOM 1173 O O . PHE A 1 150 ? 9.504 8.665 -15.008 1.00 84.62 150 PHE A O 1
ATOM 1180 N N . ALA A 1 151 ? 10.579 8.897 -16.965 1.00 81.88 151 ALA A N 1
ATOM 1181 C CA . ALA A 1 151 ? 10.163 10.282 -17.150 1.00 81.88 151 ALA A CA 1
ATOM 1182 C C . ALA A 1 151 ? 8.628 10.367 -17.215 1.00 81.88 151 ALA A C 1
ATOM 1184 O O . ALA A 1 151 ? 7.992 9.664 -17.993 1.00 81.88 151 ALA A O 1
ATOM 1185 N N . GLY A 1 152 ? 8.035 11.219 -16.378 1.00 82.56 152 GLY A N 1
ATOM 1186 C CA . GLY A 1 152 ? 6.580 11.363 -16.270 1.00 82.56 152 GLY A CA 1
ATOM 1187 C C . GLY A 1 152 ? 5.912 10.459 -15.228 1.00 82.56 152 GLY A C 1
ATOM 1188 O O . GLY A 1 152 ? 4.787 10.756 -14.838 1.00 82.56 152 GLY A O 1
ATOM 1189 N N . LEU A 1 153 ? 6.593 9.431 -14.699 1.00 89.00 153 LEU A N 1
ATOM 1190 C CA . LEU A 1 153 ? 6.086 8.658 -13.559 1.00 89.00 153 LEU A CA 1
ATOM 1191 C C . LEU A 1 153 ? 6.566 9.272 -12.245 1.00 89.00 153 LEU A C 1
ATOM 1193 O O . LEU A 1 153 ? 7.752 9.248 -11.899 1.00 89.00 153 LEU A O 1
ATOM 1197 N N . ARG A 1 154 ? 5.615 9.843 -11.510 1.00 91.38 154 ARG A N 1
ATOM 1198 C CA . ARG A 1 154 ? 5.853 10.518 -10.235 1.00 91.38 154 ARG A CA 1
ATOM 1199 C C . ARG A 1 154 ? 5.249 9.733 -9.089 1.00 91.38 154 ARG A C 1
ATOM 1201 O O . ARG A 1 154 ? 4.262 9.023 -9.258 1.00 91.38 154 ARG A O 1
ATOM 1208 N N . ASP A 1 155 ? 5.861 9.890 -7.924 1.00 96.50 155 ASP A N 1
ATOM 1209 C CA . ASP A 1 155 ? 5.393 9.274 -6.693 1.00 96.50 155 ASP A CA 1
ATOM 1210 C C . ASP A 1 155 ? 4.009 9.830 -6.286 1.00 96.50 155 ASP A C 1
ATOM 1212 O O . ASP A 1 155 ? 3.914 11.015 -5.943 1.00 96.50 155 ASP A O 1
ATOM 1216 N N . PRO A 1 156 ? 2.930 9.016 -6.284 1.00 96.75 156 PRO A N 1
ATOM 1217 C CA . PRO A 1 156 ? 1.605 9.472 -5.861 1.00 96.75 156 PRO A CA 1
ATOM 1218 C C . PRO A 1 156 ? 1.531 9.749 -4.352 1.00 96.75 156 PRO A C 1
ATOM 1220 O O . PRO A 1 156 ? 0.542 10.305 -3.881 1.00 96.75 156 PRO A O 1
ATOM 1223 N N . ASN A 1 157 ? 2.578 9.408 -3.593 1.00 97.44 157 ASN A N 1
ATOM 1224 C CA . ASN A 1 157 ? 2.751 9.787 -2.198 1.00 97.44 157 ASN A CA 1
ATOM 1225 C C . ASN A 1 157 ? 3.538 11.098 -2.006 1.00 97.44 157 ASN A C 1
ATOM 1227 O O . ASN A 1 157 ? 3.937 11.412 -0.882 1.00 97.44 157 ASN A O 1
ATOM 1231 N N . TYR A 1 158 ? 3.770 11.880 -3.067 1.00 96.50 158 TYR A N 1
ATOM 1232 C CA . TYR A 1 158 ? 4.503 13.148 -2.995 1.00 96.50 158 TYR A CA 1
ATOM 1233 C C . TYR A 1 158 ? 3.889 14.259 -3.868 1.00 96.50 158 TYR A C 1
ATOM 1235 O O . TYR A 1 158 ? 4.592 15.005 -4.553 1.00 96.50 158 TYR A O 1
ATOM 1243 N N . LEU A 1 159 ? 2.562 14.391 -3.829 1.00 95.50 159 LEU A N 1
ATOM 1244 C CA . LEU A 1 159 ? 1.808 15.311 -4.691 1.00 95.50 159 LEU A CA 1
ATOM 1245 C C . LEU A 1 159 ? 1.598 16.679 -4.045 1.00 95.50 159 LEU A C 1
ATOM 1247 O O . LEU A 1 159 ? 1.349 16.766 -2.845 1.00 95.50 159 LEU A O 1
ATOM 1251 N N . THR A 1 160 ? 1.637 17.757 -4.821 1.00 95.69 160 THR A N 1
ATOM 1252 C CA . THR A 1 160 ? 1.037 19.033 -4.406 1.00 95.69 160 THR A CA 1
ATOM 1253 C C . THR A 1 160 ? -0.494 18.953 -4.464 1.00 95.69 160 THR A C 1
ATOM 1255 O O . THR A 1 160 ? -1.073 18.047 -5.063 1.00 95.69 160 THR A O 1
ATOM 1258 N N . ALA A 1 161 ? -1.177 19.928 -3.858 1.00 93.88 161 ALA A N 1
ATOM 1259 C CA . ALA A 1 161 ? -2.640 20.001 -3.913 1.00 93.88 161 ALA A CA 1
ATOM 1260 C C . ALA A 1 161 ? -3.188 20.218 -5.340 1.00 93.88 161 ALA A C 1
ATOM 1262 O O . ALA A 1 161 ? -4.311 19.816 -5.634 1.00 93.88 161 ALA A O 1
ATOM 1263 N N . GLU A 1 162 ? -2.417 20.858 -6.223 1.00 94.75 162 GLU A N 1
ATOM 1264 C CA . GLU A 1 162 ? -2.805 21.053 -7.622 1.00 94.75 162 GLU A CA 1
ATOM 1265 C C . GLU A 1 162 ? -2.701 19.743 -8.409 1.00 94.75 162 GLU A C 1
ATOM 1267 O O . GLU A 1 162 ? -3.653 19.358 -9.091 1.00 94.75 162 GLU A O 1
ATOM 1272 N N . GLU A 1 163 ? -1.590 19.027 -8.225 1.00 94.50 163 GLU A N 1
ATOM 1273 C CA . GLU A 1 163 ? -1.292 17.752 -8.884 1.00 94.50 163 GLU A CA 1
ATOM 1274 C C . GLU A 1 163 ? -2.287 16.650 -8.509 1.00 94.50 163 GLU A C 1
ATOM 1276 O O . GLU A 1 163 ? -2.627 15.816 -9.344 1.00 94.50 163 GLU A O 1
ATOM 1281 N N . GLU A 1 164 ? -2.797 16.657 -7.275 1.00 94.62 164 GLU A N 1
ATOM 1282 C CA . GLU A 1 164 ? -3.798 15.695 -6.797 1.00 94.62 164 GLU A CA 1
ATOM 1283 C C . GLU A 1 164 ? -5.021 15.588 -7.726 1.00 94.62 164 GLU A C 1
ATOM 1285 O O . GLU A 1 164 ? -5.581 14.503 -7.900 1.00 94.62 164 GLU A O 1
ATOM 1290 N N . ARG A 1 165 ? -5.454 16.698 -8.338 1.00 92.44 165 ARG A N 1
ATOM 1291 C CA . ARG A 1 165 ? -6.665 16.717 -9.176 1.00 92.44 165 ARG A CA 1
ATOM 1292 C C . ARG A 1 165 ? -6.499 15.907 -10.457 1.00 92.44 165 ARG A C 1
ATOM 1294 O O . ARG A 1 165 ? -7.440 15.223 -10.861 1.00 92.44 165 ARG A O 1
ATOM 1301 N N . GLU A 1 166 ? -5.315 15.983 -11.050 1.00 93.50 166 GLU A N 1
ATOM 1302 C CA . GLU A 1 166 ? -4.977 15.388 -12.346 1.00 93.50 166 GLU A CA 1
ATOM 1303 C C . GLU A 1 166 ? -4.251 14.045 -12.204 1.00 93.50 166 GLU A C 1
ATOM 1305 O O . GLU A 1 166 ? -4.084 13.319 -13.180 1.00 93.50 166 GLU A O 1
ATOM 1310 N N . ASN A 1 167 ? -3.842 13.682 -10.988 1.00 94.75 167 ASN A N 1
ATOM 1311 C CA . ASN A 1 167 ? -3.107 12.455 -10.743 1.00 94.75 167 ASN A CA 1
ATOM 1312 C C . ASN A 1 167 ? -3.958 11.199 -11.019 1.00 94.75 167 ASN A C 1
ATOM 1314 O O . ASN A 1 167 ? -5.067 11.040 -10.500 1.00 94.75 167 ASN A O 1
ATOM 1318 N N . GLU A 1 168 ? -3.406 10.264 -11.797 1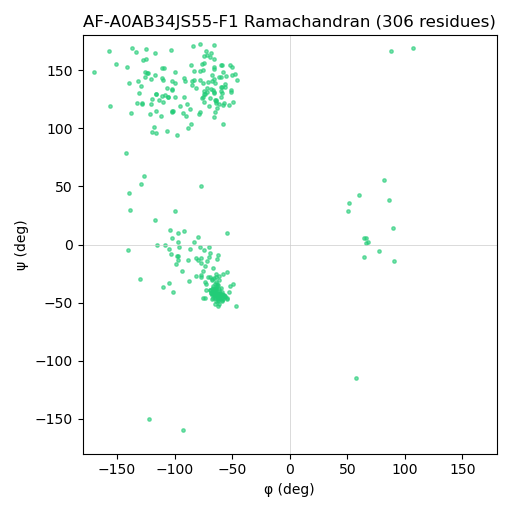.00 95.50 168 GLU A N 1
ATOM 1319 C CA . GLU A 1 168 ? -4.110 9.054 -12.234 1.00 95.50 168 GLU A CA 1
ATOM 1320 C C . GLU A 1 168 ? -4.477 8.108 -11.083 1.00 95.50 168 GLU A C 1
ATOM 1322 O O . GLU A 1 168 ? -5.550 7.500 -11.126 1.00 95.50 168 GLU A O 1
ATOM 1327 N N . TRP A 1 169 ? -3.650 8.023 -10.033 1.00 97.25 169 TRP A N 1
ATOM 1328 C CA . TRP A 1 169 ? -3.939 7.212 -8.845 1.00 97.25 169 TRP A CA 1
ATOM 1329 C C . TRP A 1 169 ? -5.138 7.766 -8.085 1.00 97.25 169 TRP A C 1
ATOM 1331 O O . TRP A 1 169 ? -6.069 7.033 -7.748 1.00 97.25 169 TRP A O 1
ATOM 1341 N N . VAL A 1 170 ? -5.165 9.084 -7.883 1.00 97.00 170 VAL A N 1
ATOM 1342 C CA . VAL A 1 170 ? -6.297 9.770 -7.247 1.00 97.00 170 VAL A CA 1
ATOM 1343 C C . VAL A 1 170 ? -7.547 9.658 -8.126 1.00 97.00 170 VAL A C 1
ATOM 1345 O O . VAL A 1 170 ? -8.648 9.431 -7.624 1.00 97.00 170 VAL A O 1
ATOM 1348 N N . GLY A 1 171 ? -7.388 9.745 -9.449 1.00 96.25 171 GLY A N 1
ATOM 1349 C CA . GLY A 1 171 ? -8.445 9.478 -10.421 1.00 96.25 171 GLY A CA 1
ATOM 1350 C C . GLY A 1 171 ? -9.013 8.059 -10.320 1.00 96.25 171 GLY A C 1
ATOM 1351 O O . GLY A 1 171 ? -10.232 7.895 -10.368 1.00 96.25 171 GLY A O 1
ATOM 1352 N N . ALA A 1 172 ? -8.162 7.045 -10.142 1.00 95.75 172 ALA A N 1
ATOM 1353 C CA . ALA A 1 172 ? -8.579 5.659 -9.940 1.00 95.75 172 ALA A CA 1
ATOM 1354 C C . ALA A 1 172 ? -9.368 5.491 -8.637 1.00 95.75 172 ALA A C 1
ATOM 1356 O O . ALA A 1 172 ? -10.487 4.980 -8.680 1.00 95.75 172 ALA A O 1
ATOM 1357 N N . LEU A 1 173 ? -8.860 6.014 -7.517 1.00 96.12 173 LEU A N 1
ATOM 1358 C CA . LEU A 1 173 ? -9.586 6.018 -6.242 1.00 96.12 173 LEU A CA 1
ATOM 1359 C C . LEU A 1 173 ? -10.947 6.713 -6.379 1.00 96.12 173 LEU A C 1
ATOM 1361 O O . LEU A 1 173 ? -11.970 6.170 -5.979 1.00 96.12 173 LEU A O 1
ATOM 1365 N N . ARG A 1 174 ? -11.007 7.871 -7.042 1.00 95.56 174 ARG A N 1
ATOM 1366 C CA . ARG A 1 174 ? -12.267 8.593 -7.271 1.00 95.56 174 ARG A CA 1
ATOM 1367 C C . ARG A 1 174 ? -13.295 7.770 -8.053 1.00 95.56 174 ARG A C 1
ATOM 1369 O O . ARG A 1 174 ? -14.478 7.874 -7.752 1.00 95.56 174 ARG A O 1
ATOM 1376 N N . ARG A 1 175 ? -12.865 6.971 -9.038 1.00 93.75 175 ARG A N 1
ATOM 1377 C CA . ARG A 1 175 ? -13.748 6.078 -9.816 1.00 93.75 175 ARG A CA 1
ATOM 1378 C C . ARG A 1 175 ? -14.219 4.862 -9.018 1.00 93.75 175 ARG A C 1
ATOM 1380 O O . ARG A 1 175 ? -15.327 4.390 -9.251 1.00 93.75 175 ARG A O 1
ATOM 1387 N N . LEU A 1 176 ? -13.370 4.349 -8.128 1.00 93.19 176 LEU A N 1
ATOM 1388 C CA . LEU A 1 176 ? -13.686 3.203 -7.273 1.00 93.19 176 LEU A CA 1
ATOM 1389 C C . LEU A 1 176 ? -14.594 3.578 -6.108 1.00 93.19 176 LEU A C 1
ATOM 1391 O O . LEU A 1 176 ? -15.343 2.733 -5.625 1.00 93.19 176 LEU A O 1
ATOM 1395 N N . ARG A 1 177 ? -14.550 4.839 -5.674 1.00 90.81 177 ARG A N 1
ATOM 1396 C CA . ARG A 1 177 ? -15.417 5.360 -4.625 1.00 90.81 177 ARG A CA 1
ATOM 1397 C C . ARG A 1 177 ? -16.887 5.074 -4.950 1.00 90.81 177 ARG A C 1
ATOM 1399 O O . ARG A 1 177 ? -17.412 5.543 -5.959 1.00 90.81 177 ARG A O 1
ATOM 1406 N N . SER A 1 178 ? -17.562 4.336 -4.073 1.00 78.31 178 SER A N 1
ATOM 1407 C CA . SER A 1 178 ? -19.016 4.191 -4.123 1.00 78.31 178 SER A CA 1
ATOM 1408 C C . SER A 1 178 ? -19.723 5.353 -3.429 1.00 78.31 178 SER A C 1
ATOM 1410 O O . SER A 1 178 ? -19.121 6.165 -2.728 1.00 78.31 178 SER A O 1
ATOM 1412 N N . GLU A 1 179 ? -21.043 5.412 -3.594 1.00 72.81 179 GLU A N 1
ATOM 1413 C CA . GLU A 1 179 ? -21.903 6.296 -2.802 1.00 72.81 179 GLU A CA 1
ATOM 1414 C C . GLU A 1 179 ? -21.881 5.949 -1.303 1.00 72.81 179 GLU A C 1
ATOM 1416 O O . GLU A 1 179 ? -22.334 6.750 -0.483 1.00 72.81 179 GLU A O 1
ATOM 1421 N N . SER A 1 180 ? -21.324 4.786 -0.930 1.00 65.19 180 SER A N 1
ATOM 1422 C CA . SER A 1 180 ? -21.116 4.434 0.467 1.00 65.19 180 SER A CA 1
ATOM 1423 C C . SER A 1 180 ? -20.174 5.442 1.107 1.00 65.19 180 SER A C 1
ATOM 1425 O O . SER A 1 180 ? -19.023 5.628 0.704 1.00 65.19 180 SER A O 1
ATOM 1427 N N . LYS A 1 181 ? -20.671 6.097 2.148 1.00 64.81 181 LYS A N 1
ATOM 1428 C CA . LYS A 1 181 ? -19.823 6.849 3.059 1.00 64.81 181 LYS A CA 1
ATOM 1429 C C . LYS A 1 181 ? -18.986 5.797 3.799 1.00 64.81 181 LYS A C 1
ATOM 1431 O O . LYS A 1 181 ? -19.546 4.803 4.245 1.00 64.81 181 LYS A O 1
ATOM 1436 N N . CYS A 1 182 ? -17.675 6.012 3.929 1.00 78.75 182 CYS A N 1
ATOM 1437 C CA . CYS A 1 182 ? -16.787 5.216 4.794 1.00 78.75 182 CYS A CA 1
ATOM 1438 C C . CYS A 1 182 ? -16.293 3.883 4.205 1.00 78.75 182 CYS A C 1
ATOM 1440 O O . CYS A 1 182 ? -16.437 2.833 4.816 1.00 78.75 182 CYS A O 1
ATOM 1442 N N . MET A 1 183 ? -15.669 3.935 3.029 1.00 91.00 183 MET A N 1
ATOM 1443 C CA . MET A 1 183 ? -14.914 2.799 2.493 1.00 91.00 183 MET A CA 1
ATOM 1444 C C . MET A 1 183 ? -13.486 2.792 3.053 1.00 91.00 183 MET A C 1
ATOM 1446 O O . MET A 1 183 ? -12.843 3.846 3.119 1.00 91.00 183 MET A O 1
ATOM 1450 N N . LEU A 1 184 ? -12.986 1.617 3.438 1.00 95.31 184 LEU A N 1
ATOM 1451 C CA . LEU A 1 184 ? -11.598 1.434 3.862 1.00 95.31 184 LEU A CA 1
ATOM 1452 C C . LEU A 1 184 ? -10.660 1.535 2.649 1.00 95.31 184 LEU A C 1
ATOM 1454 O O . LEU A 1 184 ? -10.874 0.889 1.622 1.00 95.31 184 LEU A O 1
ATOM 1458 N N . HIS A 1 185 ? -9.606 2.337 2.779 1.00 97.19 185 HIS A N 1
ATOM 1459 C CA . HIS A 1 185 ? -8.470 2.361 1.859 1.00 97.19 185 HIS A CA 1
ATOM 1460 C C . HIS A 1 185 ? -7.210 1.929 2.604 1.00 97.19 185 HIS A C 1
ATOM 1462 O O . HIS A 1 185 ? -6.911 2.459 3.674 1.00 97.19 185 HIS A O 1
ATOM 1468 N N . VAL A 1 186 ? -6.478 0.973 2.040 1.00 98.31 186 VAL A N 1
ATOM 1469 C CA . VAL A 1 186 ? -5.221 0.466 2.597 1.00 98.31 186 VAL A CA 1
ATOM 1470 C C . VAL A 1 186 ? -4.111 0.678 1.574 1.00 98.31 186 VAL A C 1
ATOM 1472 O O . VAL A 1 186 ? -4.100 0.048 0.519 1.00 98.31 186 VAL A O 1
ATOM 1475 N N . ASP A 1 187 ? -3.171 1.563 1.885 1.00 98.69 187 ASP A N 1
ATOM 1476 C CA . ASP A 1 187 ? -1.975 1.798 1.077 1.00 98.69 187 ASP A CA 1
ATOM 1477 C C . ASP A 1 187 ? -0.835 0.910 1.587 1.00 98.69 187 ASP A C 1
ATOM 1479 O O . ASP A 1 187 ? -0.382 1.064 2.722 1.00 98.69 187 ASP A O 1
ATOM 1483 N N . VAL A 1 188 ? -0.417 -0.057 0.775 1.00 98.62 188 VAL A N 1
ATOM 1484 C CA . VAL A 1 188 ? 0.552 -1.104 1.111 1.00 98.62 188 VAL A CA 1
ATOM 1485 C C . VAL A 1 188 ? 1.945 -0.680 0.659 1.00 98.62 188 VAL A C 1
ATOM 1487 O O . VAL A 1 188 ? 2.195 -0.519 -0.536 1.00 98.62 188 VAL A O 1
ATOM 1490 N N . HIS A 1 189 ? 2.850 -0.568 1.627 1.00 98.56 189 HIS A N 1
ATOM 1491 C CA . HIS A 1 189 ? 4.245 -0.173 1.456 1.00 98.56 189 HIS A CA 1
ATOM 1492 C C . HIS A 1 189 ? 5.200 -1.214 2.036 1.00 98.56 189 HIS A C 1
ATOM 1494 O O . HIS A 1 189 ? 4.820 -2.147 2.757 1.00 98.56 189 HIS A O 1
ATOM 1500 N N . GLY A 1 190 ? 6.473 -1.055 1.714 1.00 96.75 190 GLY A N 1
ATOM 1501 C CA . GLY A 1 190 ? 7.557 -1.933 2.083 1.00 96.75 190 GLY A CA 1
ATOM 1502 C C . GLY A 1 190 ? 8.715 -1.191 2.732 1.00 96.75 190 GLY A C 1
ATOM 1503 O O . GLY A 1 190 ? 9.415 -0.406 2.103 1.00 96.75 190 GLY A O 1
ATOM 1504 N N . LYS A 1 191 ? 9.058 -1.587 3.954 1.00 95.69 191 LYS A N 1
ATOM 1505 C CA . LYS A 1 191 ? 10.281 -1.141 4.627 1.00 95.69 191 LYS A CA 1
ATOM 1506 C C . LYS A 1 191 ? 11.367 -2.215 4.613 1.00 95.69 191 LYS A C 1
ATOM 1508 O O . LYS A 1 191 ? 11.145 -3.380 4.268 1.00 95.69 191 LYS A O 1
ATOM 1513 N N . ARG A 1 192 ? 12.587 -1.800 4.961 1.00 91.94 192 ARG A N 1
ATOM 1514 C CA . ARG A 1 192 ? 13.721 -2.712 5.175 1.00 91.94 192 ARG A CA 1
ATOM 1515 C C . ARG A 1 192 ? 13.567 -3.423 6.512 1.00 91.94 192 ARG A C 1
ATOM 1517 O O . ARG A 1 192 ? 13.055 -2.830 7.455 1.00 91.94 192 ARG A O 1
ATOM 1524 N N . ASP A 1 193 ? 14.088 -4.641 6.604 1.00 90.69 193 ASP A N 1
ATOM 1525 C CA . ASP A 1 193 ? 14.249 -5.303 7.896 1.00 90.69 193 ASP A CA 1
ATOM 1526 C C . ASP A 1 193 ? 15.276 -4.541 8.744 1.00 90.69 193 ASP A C 1
ATOM 1528 O O . ASP A 1 193 ? 16.366 -4.195 8.272 1.00 90.69 193 ASP A O 1
ATOM 1532 N N . ARG A 1 194 ? 14.917 -4.262 9.995 1.00 93.31 194 ARG A N 1
ATOM 1533 C CA . ARG A 1 194 ? 15.785 -3.643 10.995 1.00 93.31 194 ARG A CA 1
ATOM 1534 C C . ARG A 1 194 ? 15.545 -4.314 12.332 1.00 93.31 194 ARG A C 1
ATOM 1536 O O . ARG A 1 194 ? 14.408 -4.615 12.687 1.00 93.31 194 ARG A O 1
ATOM 1543 N N . GLU A 1 195 ? 16.626 -4.553 13.060 1.00 94.88 195 GLU A N 1
ATOM 1544 C CA . GLU A 1 195 ? 16.555 -5.176 14.375 1.00 94.88 195 GLU A CA 1
ATOM 1545 C C . GLU A 1 195 ? 15.709 -4.325 15.332 1.00 94.88 195 GLU A C 1
ATOM 1547 O O . GLU A 1 195 ? 15.871 -3.107 15.406 1.00 94.88 195 GLU A O 1
ATOM 1552 N N . GLY A 1 196 ? 14.780 -4.973 16.037 1.00 94.75 196 GLY A N 1
ATOM 1553 C CA . GLY A 1 196 ? 13.882 -4.325 16.992 1.00 94.75 196 GLY A CA 1
ATOM 1554 C C . GLY A 1 196 ? 12.708 -3.546 16.384 1.00 94.75 196 GLY A C 1
ATOM 1555 O O . GLY A 1 196 ? 11.854 -3.092 17.142 1.00 94.75 196 GLY A O 1
ATOM 1556 N N . GLU A 1 197 ? 12.618 -3.399 15.058 1.00 96.12 197 GLU A N 1
ATOM 1557 C CA . GLU A 1 197 ? 11.437 -2.809 14.415 1.00 96.12 197 GLU A CA 1
ATOM 1558 C C . GLU A 1 197 ? 10.324 -3.854 14.221 1.00 96.12 197 GLU A C 1
ATOM 1560 O O . GLU A 1 197 ? 10.578 -5.044 14.026 1.00 96.12 197 GLU A O 1
ATOM 1565 N N . ALA A 1 198 ? 9.068 -3.401 14.256 1.00 96.94 198 ALA A N 1
ATOM 1566 C CA . ALA A 1 198 ? 7.919 -4.256 13.980 1.00 96.94 198 ALA A CA 1
ATOM 1567 C C . ALA A 1 198 ? 7.909 -4.744 12.522 1.00 96.94 198 ALA A C 1
ATOM 1569 O O . ALA A 1 198 ? 8.411 -4.072 11.618 1.00 96.94 198 ALA A O 1
ATOM 1570 N N . ALA A 1 199 ? 7.293 -5.902 12.287 1.00 98.06 199 ALA A N 1
ATOM 1571 C CA . ALA A 1 199 ? 7.115 -6.460 10.950 1.00 98.06 199 ALA A CA 1
ATOM 1572 C C . ALA A 1 199 ? 6.046 -5.701 10.148 1.00 98.06 199 ALA A C 1
ATOM 1574 O O . ALA A 1 199 ? 6.164 -5.579 8.930 1.00 98.06 199 ALA A O 1
ATOM 1575 N N . CYS A 1 200 ? 5.029 -5.173 10.834 1.00 98.62 200 CYS A N 1
ATOM 1576 C CA . CYS A 1 200 ? 3.935 -4.409 10.246 1.00 98.62 200 CYS A CA 1
ATOM 1577 C C . CYS A 1 200 ? 3.696 -3.122 11.038 1.00 98.62 200 CYS A C 1
ATOM 1579 O O . CYS A 1 200 ? 3.359 -3.173 12.220 1.00 98.62 200 CYS A O 1
ATOM 1581 N N . ASP A 1 201 ? 3.795 -1.978 10.377 1.00 98.62 201 ASP A N 1
ATOM 1582 C CA . ASP A 1 201 ? 3.473 -0.677 10.961 1.00 98.62 201 ASP A CA 1
ATOM 1583 C C . ASP A 1 201 ? 2.100 -0.208 10.471 1.00 98.62 201 ASP A C 1
ATOM 1585 O O . ASP A 1 201 ? 1.832 -0.252 9.271 1.00 98.62 201 ASP A O 1
ATOM 1589 N N . VAL A 1 202 ? 1.246 0.284 11.372 1.00 98.50 202 VAL A N 1
ATOM 1590 C CA . VAL A 1 202 ? -0.097 0.792 11.046 1.00 98.50 202 VAL A CA 1
ATOM 1591 C C . VAL A 1 202 ? -0.117 2.320 11.136 1.00 98.50 202 VAL A C 1
ATOM 1593 O O . VAL A 1 202 ? -0.252 2.915 12.206 1.00 98.50 202 VAL A O 1
ATOM 1596 N N . GLY A 1 203 ? 0.024 2.983 9.992 1.00 98.44 203 GLY A N 1
ATOM 1597 C CA . GLY A 1 203 ? -0.007 4.436 9.869 1.00 98.44 203 GLY A CA 1
ATOM 1598 C C . GLY A 1 203 ? -1.425 4.984 9.691 1.00 98.44 203 GLY A C 1
ATOM 1599 O O . GLY A 1 203 ? -2.062 4.752 8.668 1.00 98.44 203 GLY A O 1
ATOM 1600 N N . VAL A 1 204 ? -1.901 5.782 10.654 1.00 98.38 204 VAL A N 1
ATOM 1601 C CA . VAL A 1 204 ? -3.252 6.396 10.648 1.00 98.38 204 VAL A CA 1
ATOM 1602 C C . VAL A 1 204 ? -3.216 7.929 10.608 1.00 98.38 204 VAL A C 1
ATOM 1604 O O . VAL A 1 204 ? -4.156 8.614 11.005 1.00 98.38 204 VAL A O 1
ATOM 1607 N N . GLY A 1 205 ? -2.111 8.512 10.156 1.00 98.31 205 GLY A N 1
ATOM 1608 C CA . GLY A 1 205 ? -1.888 9.956 10.120 1.00 98.31 205 GLY A CA 1
ATOM 1609 C C . GLY A 1 205 ? -2.879 10.706 9.236 1.00 98.31 205 GLY A C 1
ATOM 1610 O O . GLY A 1 205 ? -3.355 11.760 9.652 1.00 98.31 205 GLY A O 1
ATOM 1611 N N . ALA A 1 206 ? -3.215 10.170 8.058 1.00 97.88 206 ALA A N 1
ATOM 1612 C CA . ALA A 1 206 ? -4.225 10.771 7.185 1.00 97.88 206 ALA A CA 1
ATOM 1613 C C . ALA A 1 206 ? -5.614 10.753 7.843 1.00 97.88 206 ALA A C 1
ATOM 1615 O O . ALA A 1 206 ? -6.303 11.774 7.855 1.00 97.88 206 ALA A O 1
ATOM 1616 N N . CYS A 1 207 ? -5.973 9.629 8.477 1.00 96.81 207 CYS A N 1
ATOM 1617 C CA . CYS A 1 207 ? -7.196 9.511 9.263 1.00 96.81 207 CYS A CA 1
ATOM 1618 C C . CYS A 1 207 ? -7.225 10.545 10.398 1.00 96.81 207 CYS A C 1
ATOM 1620 O O . CYS A 1 207 ? -8.184 11.301 10.515 1.00 96.81 207 CYS A O 1
ATOM 1622 N N . ARG A 1 208 ? -6.132 10.670 11.158 1.00 97.56 208 ARG A N 1
ATOM 1623 C CA . ARG A 1 208 ? -5.985 11.645 12.250 1.00 97.56 208 ARG A CA 1
ATOM 1624 C C . ARG A 1 208 ? -6.203 13.082 11.782 1.00 97.56 208 ARG A C 1
ATOM 1626 O O . ARG A 1 208 ? -6.908 13.839 12.438 1.00 97.56 208 ARG A O 1
ATOM 1633 N N . ALA A 1 209 ? -5.632 13.445 10.634 1.00 96.56 209 ALA A N 1
ATOM 1634 C CA . ALA A 1 209 ? -5.745 14.791 10.082 1.00 96.56 209 ALA A CA 1
ATOM 1635 C C . ALA A 1 209 ? -7.173 15.156 9.631 1.00 96.56 209 ALA A C 1
ATOM 1637 O O . ALA A 1 209 ? -7.529 16.330 9.671 1.00 96.56 209 ALA A O 1
ATOM 1638 N N . HIS A 1 210 ? -7.982 14.183 9.194 1.00 95.62 210 HIS A N 1
ATOM 1639 C CA . HIS A 1 210 ? -9.327 14.439 8.661 1.00 95.62 210 HIS A CA 1
ATOM 1640 C C . HIS A 1 210 ? -10.457 14.137 9.652 1.00 95.62 210 HIS A C 1
ATOM 1642 O O . HIS A 1 210 ? -11.430 14.882 9.722 1.00 95.62 210 HIS A O 1
ATOM 1648 N N . TRP A 1 211 ? -10.340 13.037 10.396 1.00 94.00 211 TRP A N 1
ATOM 1649 C CA . TRP A 1 211 ? -11.364 12.505 11.301 1.00 94.00 211 TRP A CA 1
ATOM 1650 C C . TRP A 1 211 ? -11.068 12.791 12.783 1.00 94.00 211 TRP A C 1
ATOM 1652 O O . TRP A 1 211 ? -11.919 12.548 13.636 1.00 94.00 211 TRP A O 1
ATOM 1662 N N . GLY A 1 212 ? -9.882 13.324 13.098 1.00 95.56 212 GLY A N 1
ATOM 1663 C CA . GLY A 1 212 ? -9.451 13.668 14.453 1.00 95.56 212 GLY A CA 1
ATOM 1664 C C . GLY A 1 212 ? -8.770 12.523 15.211 1.00 95.56 212 GLY A C 1
ATOM 1665 O O . GLY A 1 212 ? -8.823 11.354 14.819 1.00 95.56 212 GLY A O 1
ATOM 1666 N N . ASP A 1 213 ? -8.127 12.871 16.330 1.00 96.19 213 ASP A N 1
ATOM 1667 C CA . ASP A 1 213 ? -7.308 11.946 17.128 1.00 96.19 213 ASP A CA 1
ATOM 1668 C C . ASP A 1 213 ? -8.097 10.735 17.620 1.00 96.19 213 ASP A C 1
ATOM 1670 O O . ASP A 1 213 ? -7.664 9.603 17.437 1.00 96.19 213 ASP A O 1
ATOM 1674 N N . ARG A 1 214 ? -9.294 10.950 18.177 1.00 95.00 214 ARG A N 1
ATOM 1675 C CA . ARG A 1 214 ? -10.124 9.865 18.718 1.00 95.00 214 ARG A CA 1
ATOM 1676 C C . ARG A 1 214 ? -10.432 8.788 17.673 1.00 95.00 214 ARG A C 1
ATOM 1678 O O . ARG A 1 214 ? -10.347 7.603 17.984 1.00 95.00 214 ARG A O 1
ATOM 1685 N N . ALA A 1 215 ? -10.792 9.195 16.456 1.00 94.12 215 ALA A N 1
ATOM 1686 C CA . ALA A 1 215 ? -11.113 8.278 15.367 1.00 94.12 215 ALA A CA 1
ATOM 1687 C C . ALA A 1 215 ? -9.872 7.497 14.905 1.00 94.12 215 ALA A C 1
ATOM 1689 O O . ALA A 1 215 ? -9.940 6.286 14.698 1.00 94.12 215 ALA A O 1
ATOM 1690 N N . ALA A 1 216 ? -8.728 8.177 14.800 1.00 96.38 216 ALA A N 1
ATOM 1691 C CA . ALA A 1 216 ? -7.470 7.552 14.413 1.00 96.38 216 ALA A CA 1
ATOM 1692 C C . ALA A 1 216 ? -6.945 6.563 15.462 1.00 96.38 216 ALA A C 1
ATOM 1694 O O . ALA A 1 216 ? -6.522 5.471 15.092 1.00 96.38 216 ALA A O 1
ATOM 1695 N N . GLU A 1 217 ? -7.001 6.906 16.752 1.00 96.50 217 GLU A N 1
ATOM 1696 C CA . GLU A 1 217 ? -6.586 6.001 17.833 1.00 96.50 217 GLU A CA 1
ATOM 1697 C C . GLU A 1 217 ? -7.496 4.770 17.918 1.00 96.50 217 GLU A C 1
ATOM 1699 O O . GLU A 1 217 ? -7.001 3.658 18.084 1.00 96.50 217 GLU A O 1
ATOM 1704 N N . ALA A 1 218 ? -8.814 4.940 17.743 1.00 95.06 218 ALA A N 1
ATOM 1705 C CA . ALA A 1 218 ? -9.748 3.815 17.697 1.00 95.06 218 ALA A CA 1
ATOM 1706 C C . ALA A 1 218 ? -9.435 2.865 16.528 1.00 95.06 218 ALA A C 1
ATOM 1708 O O . ALA A 1 218 ? -9.348 1.654 16.728 1.00 95.06 218 ALA A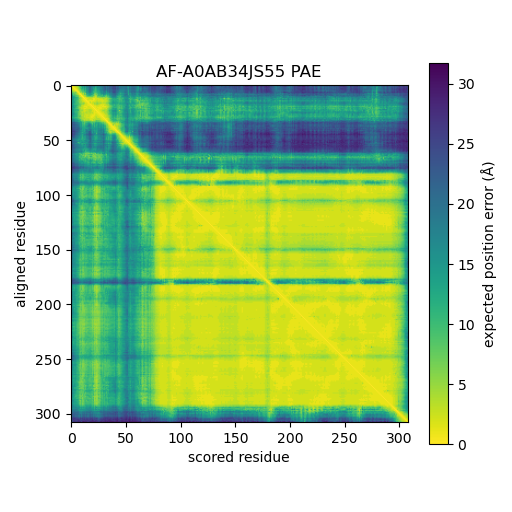 O 1
ATOM 1709 N N . LEU A 1 219 ? -9.196 3.418 15.334 1.00 96.00 219 LEU A N 1
ATOM 1710 C CA . LEU A 1 219 ? -8.822 2.644 14.150 1.00 96.00 219 LEU A CA 1
ATOM 1711 C C . LEU A 1 219 ? -7.486 1.913 14.340 1.00 96.00 219 LEU A C 1
ATOM 1713 O O . LEU A 1 219 ? -7.396 0.718 14.067 1.00 96.00 219 LEU A O 1
ATOM 1717 N N . ALA A 1 220 ? -6.454 2.603 14.833 1.00 97.62 220 ALA A N 1
ATOM 1718 C CA . ALA A 1 220 ? -5.140 2.006 15.069 1.00 97.62 220 ALA A CA 1
ATOM 1719 C C . ALA A 1 220 ? -5.199 0.888 16.117 1.00 97.62 220 ALA A C 1
ATOM 1721 O O . ALA A 1 220 ? -4.605 -0.170 15.916 1.00 97.62 220 ALA A O 1
ATOM 1722 N N . ALA A 1 221 ? -5.935 1.091 17.213 1.00 96.69 221 ALA A N 1
ATOM 1723 C CA . ALA A 1 221 ? -6.107 0.083 18.254 1.00 96.69 221 ALA A CA 1
ATOM 1724 C C . ALA A 1 221 ? -6.848 -1.158 17.735 1.00 96.69 221 ALA A C 1
ATOM 1726 O O . ALA A 1 221 ? -6.419 -2.282 18.004 1.00 96.69 221 ALA A O 1
ATOM 1727 N N . ALA A 1 222 ? -7.922 -0.962 16.966 1.00 96.31 222 ALA A N 1
ATOM 1728 C CA . ALA A 1 222 ? -8.703 -2.053 16.395 1.00 96.31 222 ALA A CA 1
ATOM 1729 C C . ALA A 1 222 ? -7.906 -2.855 15.347 1.00 96.31 222 ALA A C 1
ATOM 1731 O O . ALA A 1 222 ? -7.901 -4.088 15.392 1.00 96.31 222 ALA A O 1
ATOM 1732 N N . LEU A 1 223 ? -7.153 -2.179 14.471 1.00 97.00 223 LEU A N 1
ATOM 1733 C CA . LEU A 1 223 ? -6.249 -2.837 13.519 1.00 97.00 223 LEU A CA 1
ATOM 1734 C C . LEU A 1 223 ? -5.117 -3.578 14.224 1.00 97.00 223 LEU A C 1
ATOM 1736 O O . LEU A 1 223 ? -4.813 -4.709 13.870 1.00 97.00 223 LEU A O 1
ATOM 1740 N N . HIS A 1 224 ? -4.507 -2.980 15.245 1.00 97.38 224 HIS A N 1
ATOM 1741 C CA . HIS A 1 224 ? -3.461 -3.651 16.009 1.00 97.38 224 HIS A CA 1
ATOM 1742 C C . HIS A 1 224 ? -3.975 -4.913 16.703 1.00 97.38 224 HIS A C 1
ATOM 1744 O O . HIS A 1 224 ? -3.314 -5.943 16.620 1.00 97.38 224 HIS A O 1
ATOM 1750 N N . CYS A 1 225 ? -5.147 -4.864 17.345 1.00 97.00 225 CYS A N 1
ATOM 1751 C CA . CYS A 1 225 ? -5.721 -6.039 18.000 1.00 97.00 225 CYS A CA 1
ATOM 1752 C C . CYS A 1 225 ? -5.996 -7.165 16.994 1.00 97.00 225 CYS A C 1
ATOM 1754 O O . CYS A 1 225 ? -5.524 -8.283 17.185 1.00 97.00 225 CYS A O 1
ATOM 1756 N N . SER A 1 226 ? -6.701 -6.850 15.903 1.00 97.25 226 SER A N 1
ATOM 1757 C CA . SER A 1 226 ? -7.084 -7.830 14.878 1.00 97.25 226 SER A CA 1
ATOM 1758 C C . SER A 1 226 ? -5.872 -8.419 14.151 1.00 97.25 226 SER A C 1
ATOM 1760 O O . SER A 1 226 ? -5.768 -9.637 14.013 1.00 97.25 226 SER A O 1
ATOM 1762 N N . LEU A 1 227 ? -4.909 -7.585 13.742 1.00 97.50 227 LEU A N 1
ATOM 1763 C CA . LEU A 1 227 ? -3.680 -8.054 13.100 1.00 97.50 227 LEU A CA 1
ATOM 1764 C C . LEU A 1 227 ? -2.824 -8.874 14.063 1.00 97.50 227 LEU A C 1
ATOM 1766 O O . LEU A 1 227 ? -2.255 -9.879 13.649 1.00 97.50 227 LEU A O 1
ATOM 1770 N N . LYS A 1 228 ? -2.728 -8.490 15.343 1.00 97.62 228 LYS A N 1
ATOM 1771 C CA . LYS A 1 228 ? -1.930 -9.246 16.316 1.00 97.62 228 LYS A CA 1
ATOM 1772 C C . LYS A 1 228 ? -2.520 -10.626 16.601 1.00 97.62 228 LYS A C 1
ATOM 1774 O O . LYS A 1 228 ? -1.757 -11.570 16.799 1.00 97.62 228 LYS A O 1
ATOM 1779 N N . GLU A 1 229 ? -3.845 -10.739 16.610 1.00 97.44 229 GLU A N 1
ATOM 1780 C CA . GLU A 1 229 ? -4.553 -12.013 16.744 1.00 97.44 229 GLU A CA 1
ATOM 1781 C C . GLU A 1 229 ? -4.355 -12.903 15.511 1.00 97.44 229 GLU A C 1
ATOM 1783 O O . GLU A 1 229 ? -3.999 -14.071 15.652 1.00 97.44 229 GLU A O 1
ATOM 1788 N N . ALA A 1 230 ? -4.516 -12.348 14.307 1.00 97.31 230 ALA A N 1
ATOM 1789 C CA . ALA A 1 230 ? -4.363 -13.090 13.055 1.00 97.31 230 ALA A CA 1
ATOM 1790 C C . ALA A 1 230 ? -2.903 -13.460 12.734 1.00 97.31 230 ALA A C 1
ATOM 1792 O O . ALA A 1 230 ? -2.649 -14.457 12.060 1.00 97.31 230 ALA A O 1
ATOM 1793 N N . LEU A 1 231 ? -1.938 -12.664 13.206 1.00 97.38 231 LEU A N 1
ATOM 1794 C CA . LEU A 1 231 ? -0.515 -12.765 12.869 1.00 97.38 231 LEU A CA 1
ATOM 1795 C C . LEU A 1 231 ? 0.351 -12.864 14.141 1.00 97.38 231 LEU A C 1
ATOM 1797 O O . LEU A 1 231 ? 1.239 -12.033 14.360 1.00 97.38 231 LEU A O 1
ATOM 1801 N N . PRO A 1 232 ? 0.144 -13.875 15.008 1.00 97.62 232 PRO A N 1
ATOM 1802 C CA . PRO A 1 232 ? 0.738 -13.905 16.347 1.00 97.62 232 PRO A CA 1
ATOM 1803 C C . PRO A 1 232 ? 2.273 -13.915 16.333 1.00 97.62 232 PRO A C 1
ATOM 1805 O O . PRO A 1 232 ? 2.896 -13.340 17.233 1.00 97.62 232 PRO A O 1
ATOM 1808 N N . ALA A 1 233 ? 2.872 -14.500 15.290 1.00 97.56 233 ALA A N 1
ATOM 1809 C CA . ALA A 1 233 ? 4.318 -14.588 15.083 1.00 97.56 233 ALA A CA 1
ATOM 1810 C C . ALA A 1 233 ? 4.985 -13.252 14.707 1.00 97.56 233 ALA A C 1
ATOM 1812 O O . ALA A 1 233 ? 6.205 -13.135 14.798 1.00 97.56 233 ALA A O 1
ATOM 1813 N N . TYR A 1 234 ? 4.208 -12.238 14.317 1.00 98.00 234 TYR A N 1
ATOM 1814 C CA . TYR A 1 234 ? 4.725 -10.962 13.837 1.00 98.00 234 TYR A CA 1
ATOM 1815 C C . TYR A 1 234 ? 4.428 -9.835 14.837 1.00 98.00 234 TYR A C 1
ATOM 1817 O O . TYR A 1 234 ? 3.407 -9.807 15.535 1.00 98.00 234 TYR A O 1
ATOM 1825 N N . ALA A 1 235 ? 5.372 -8.904 14.966 1.00 98.19 235 ALA A N 1
ATOM 1826 C CA . ALA A 1 235 ? 5.168 -7.681 15.731 1.00 98.19 235 ALA A CA 1
ATOM 1827 C C . ALA A 1 235 ? 4.412 -6.660 14.871 1.00 98.19 235 ALA A C 1
ATOM 1829 O O . ALA A 1 235 ? 4.767 -6.453 13.708 1.00 98.19 235 ALA A O 1
ATOM 1830 N N . VAL A 1 236 ? 3.402 -6.019 15.460 1.00 98.44 236 VAL A N 1
ATOM 1831 C CA . VAL A 1 236 ? 2.588 -4.977 14.825 1.00 98.44 236 VAL A CA 1
ATOM 1832 C C . VAL A 1 236 ? 2.737 -3.696 15.641 1.00 98.44 236 VAL A C 1
ATOM 1834 O O . VAL A 1 236 ? 2.495 -3.718 16.846 1.00 98.44 236 VAL A O 1
ATOM 1837 N N . ASP A 1 237 ? 3.135 -2.592 15.012 1.00 98.38 237 ASP A N 1
ATOM 1838 C CA . ASP A 1 237 ? 3.241 -1.285 15.667 1.00 98.38 237 ASP A CA 1
ATOM 1839 C C . ASP A 1 237 ? 2.042 -0.393 15.286 1.00 98.38 237 ASP A C 1
ATOM 1841 O O . ASP A 1 237 ? 1.924 -0.004 14.122 1.00 98.38 237 ASP A O 1
ATOM 1845 N N . PRO A 1 238 ? 1.146 -0.033 16.229 1.00 98.06 238 PRO A N 1
ATOM 1846 C CA . PRO A 1 238 ? 0.046 0.904 15.975 1.00 98.06 238 PRO A CA 1
ATOM 1847 C C . PRO A 1 238 ? 0.477 2.374 15.944 1.00 98.06 238 PRO A C 1
ATOM 1849 O O . PRO A 1 238 ? -0.325 3.250 15.612 1.00 98.06 238 PRO A O 1
ATOM 1852 N N . ARG A 1 239 ? 1.703 2.693 16.373 1.00 97.94 239 ARG A N 1
ATOM 1853 C CA . ARG A 1 239 ? 2.204 4.068 16.508 1.00 97.94 239 ARG A CA 1
ATOM 1854 C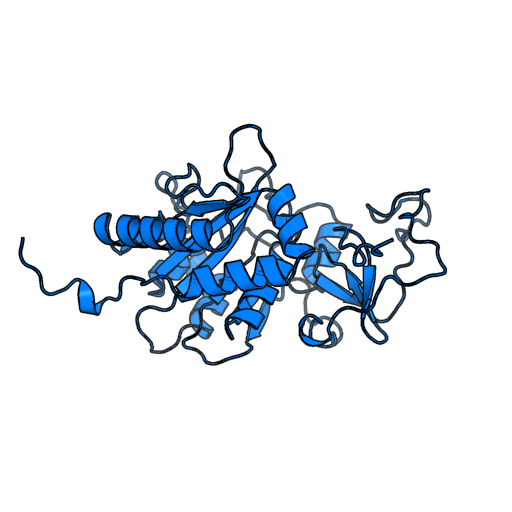 C . ARG A 1 239 ? 3.562 4.249 15.819 1.00 97.94 239 ARG A C 1
ATOM 1856 O O . ARG A 1 239 ? 4.473 4.828 16.415 1.00 97.94 239 ARG A O 1
ATOM 1863 N N . PRO A 1 240 ? 3.683 3.855 14.540 1.00 97.62 240 PRO A N 1
ATOM 1864 C CA . PRO A 1 240 ? 4.942 3.951 13.820 1.00 97.62 240 PRO A CA 1
ATOM 1865 C C . PRO A 1 240 ? 5.348 5.397 13.555 1.00 97.62 240 PRO A C 1
ATOM 1867 O O . PRO A 1 240 ? 4.538 6.327 13.587 1.00 97.62 240 PRO A O 1
ATOM 1870 N N . LYS A 1 241 ? 6.613 5.603 13.189 1.00 96.81 241 LYS A N 1
ATOM 1871 C CA . LYS A 1 241 ? 7.092 6.914 12.729 1.00 96.81 241 LYS A CA 1
ATOM 1872 C C . LYS A 1 241 ? 6.435 7.335 11.408 1.00 96.81 241 LYS A C 1
ATOM 1874 O O . LYS A 1 241 ? 6.097 8.507 11.234 1.00 96.81 241 LYS A O 1
ATOM 1879 N N . LEU A 1 242 ? 6.287 6.395 10.473 1.00 96.69 242 LEU A N 1
ATOM 1880 C CA . LEU A 1 242 ? 5.649 6.627 9.179 1.00 96.69 242 LEU A CA 1
ATOM 1881 C C . LEU A 1 242 ? 4.142 6.438 9.328 1.00 96.69 242 LEU A C 1
ATOM 1883 O O . LEU A 1 242 ? 3.636 5.333 9.454 1.00 96.69 242 LEU A O 1
ATOM 1887 N N . GLN A 1 243 ? 3.428 7.558 9.367 1.00 97.81 243 GLN A N 1
ATOM 1888 C CA . GLN A 1 243 ? 1.993 7.587 9.646 1.00 97.81 243 GLN A CA 1
ATOM 1889 C C . GLN A 1 243 ? 1.145 7.771 8.375 1.00 97.81 243 GLN A C 1
ATOM 1891 O O . GLN A 1 243 ? -0.052 7.994 8.489 1.00 97.81 243 GLN A O 1
ATOM 1896 N N . GLY A 1 244 ? 1.734 7.770 7.175 1.00 97.19 244 GLY A N 1
ATOM 1897 C CA . GLY A 1 244 ? 1.008 8.085 5.937 1.00 97.19 244 GLY A CA 1
ATOM 1898 C C . GLY A 1 244 ? 0.395 9.485 5.920 1.00 97.19 244 GLY A C 1
ATOM 1899 O O . GLY A 1 244 ? -0.758 9.673 5.555 1.00 97.19 244 GLY A O 1
ATOM 1900 N N . CYS A 1 245 ? 1.137 10.489 6.390 1.00 97.88 245 CYS A N 1
ATOM 1901 C CA . CYS A 1 245 ? 0.695 11.880 6.349 1.00 97.88 245 CYS A CA 1
ATOM 1902 C C . CYS A 1 245 ? 1.890 12.828 6.374 1.00 97.88 245 CYS A C 1
ATOM 1904 O O . CYS A 1 245 ? 2.626 12.885 7.363 1.00 97.88 245 CYS A O 1
ATOM 1906 N N . TRP A 1 246 ? 2.037 13.637 5.329 1.00 96.81 246 TRP A N 1
ATOM 1907 C CA . TRP A 1 246 ? 2.954 14.771 5.343 1.00 96.81 246 TRP A CA 1
ATOM 1908 C C . TRP A 1 246 ? 2.343 15.912 6.157 1.00 96.81 246 TRP A C 1
ATOM 1910 O O . TRP A 1 246 ? 1.205 16.312 5.918 1.00 96.81 246 TRP A O 1
ATOM 1920 N N . ARG A 1 247 ? 3.093 16.412 7.147 1.00 94.75 247 ARG A N 1
ATOM 1921 C CA . ARG A 1 247 ? 2.647 17.492 8.051 1.00 94.75 247 ARG A CA 1
ATOM 1922 C C . ARG A 1 247 ? 3.381 18.809 7.826 1.00 94.75 247 ARG A C 1
ATOM 1924 O O . ARG A 1 247 ? 2.797 19.872 7.976 1.00 94.75 247 ARG A O 1
ATOM 1931 N N . SER A 1 248 ? 4.670 18.730 7.510 1.00 93.81 248 SER A N 1
ATOM 1932 C CA . SER A 1 248 ? 5.586 19.877 7.481 1.00 93.81 248 SER A CA 1
ATOM 1933 C C . SER A 1 248 ? 5.944 20.354 6.076 1.00 93.81 248 SER A C 1
ATOM 1935 O O . SER A 1 248 ? 6.665 21.336 5.931 1.00 93.81 248 SER A O 1
ATOM 1937 N N . VAL A 1 249 ? 5.470 19.663 5.040 1.00 93.75 249 VAL A N 1
ATOM 1938 C CA . VAL A 1 249 ? 5.732 20.001 3.639 1.00 93.75 249 VAL A CA 1
ATOM 1939 C C . VAL A 1 249 ? 4.406 20.126 2.893 1.00 93.75 249 VAL A C 1
ATOM 1941 O O . VAL A 1 249 ? 3.468 19.402 3.231 1.00 93.75 249 VAL A O 1
ATOM 1944 N N . PRO A 1 250 ? 4.304 21.001 1.873 1.00 95.12 250 PRO A N 1
ATOM 1945 C CA . PRO A 1 250 ? 3.092 21.180 1.070 1.00 95.12 250 PRO A CA 1
ATOM 1946 C C . PRO A 1 250 ? 2.926 20.033 0.059 1.00 95.12 250 PRO A C 1
ATOM 1948 O O . PRO A 1 250 ? 2.772 20.247 -1.142 1.00 95.12 250 PRO A O 1
ATOM 1951 N N . ARG A 1 251 ? 3.019 18.799 0.554 1.00 96.38 251 ARG A N 1
ATOM 1952 C CA . ARG A 1 251 ? 2.872 17.557 -0.199 1.00 96.38 251 ARG A CA 1
ATOM 1953 C C . ARG A 1 251 ? 1.800 16.694 0.454 1.00 96.38 251 ARG A C 1
ATOM 1955 O O . ARG A 1 251 ? 1.475 16.887 1.624 1.00 96.38 251 ARG A O 1
ATOM 1962 N N . ARG A 1 252 ? 1.250 15.752 -0.301 1.00 97.56 252 ARG A N 1
ATOM 1963 C CA . ARG A 1 252 ? 0.199 14.835 0.134 1.00 97.56 252 ARG A CA 1
ATOM 1964 C C . ARG A 1 252 ? 0.589 13.404 -0.198 1.00 97.56 252 ARG A C 1
ATOM 1966 O O . ARG A 1 252 ? 1.099 13.131 -1.284 1.00 97.56 252 ARG A O 1
ATOM 1973 N N . SER A 1 253 ? 0.362 12.518 0.768 1.00 98.06 253 SER A N 1
ATOM 1974 C CA . SER A 1 253 ? 0.395 11.075 0.560 1.00 98.06 253 SER A CA 1
ATOM 1975 C C . SER A 1 253 ? -0.861 10.632 -0.192 1.00 98.06 253 SER A C 1
ATOM 1977 O O . SER A 1 253 ? -1.883 11.330 -0.195 1.00 98.06 253 SER A O 1
ATOM 1979 N N . LEU A 1 254 ? -0.826 9.441 -0.777 1.00 98.06 254 LEU A N 1
ATOM 1980 C CA . LEU A 1 254 ? -1.986 8.833 -1.411 1.00 98.06 254 LEU A CA 1
ATOM 1981 C C . LEU A 1 254 ? -3.097 8.580 -0.382 1.00 98.06 254 LEU A C 1
ATOM 1983 O O . LEU A 1 254 ? -4.264 8.812 -0.678 1.00 98.06 254 LEU A O 1
ATOM 1987 N N . THR A 1 255 ? -2.745 8.231 0.857 1.00 98.38 255 THR A N 1
ATOM 1988 C CA . THR A 1 255 ? -3.682 8.129 1.991 1.00 98.38 255 THR A CA 1
ATOM 1989 C C . THR A 1 255 ? -4.328 9.470 2.372 1.00 98.38 255 THR A C 1
ATOM 1991 O O . THR A 1 255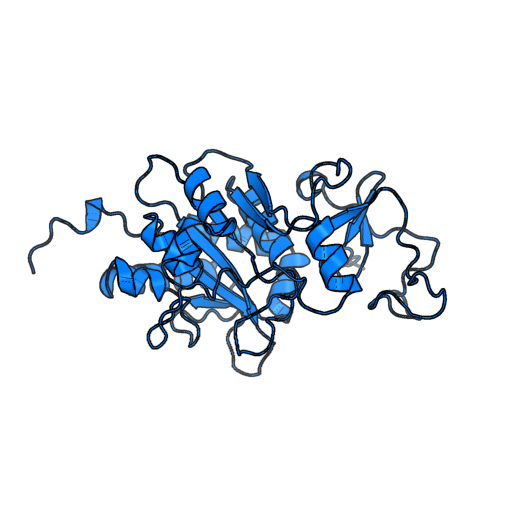 ? -5.524 9.506 2.676 1.00 98.38 255 THR A O 1
ATOM 1994 N N . GLN A 1 256 ? -3.607 10.600 2.306 1.00 98.06 256 GLN A N 1
ATOM 1995 C CA . GLN A 1 256 ? -4.198 11.942 2.475 1.00 98.06 256 GLN A CA 1
ATOM 1996 C C . GLN A 1 256 ? -5.169 12.276 1.331 1.00 98.06 256 GLN A C 1
ATOM 1998 O O . GLN A 1 256 ? -6.253 12.816 1.580 1.00 98.06 256 GLN A O 1
ATOM 2003 N N . CYS A 1 257 ? -4.817 11.921 0.092 1.00 97.62 257 CYS A N 1
ATOM 2004 C CA . CYS A 1 257 ? -5.692 12.095 -1.070 1.00 97.62 257 CYS A CA 1
ATOM 2005 C C . CYS A 1 257 ? -6.955 11.222 -0.950 1.00 97.62 257 CYS A C 1
ATOM 2007 O O . CYS A 1 257 ? -8.070 11.717 -1.101 1.00 97.62 257 CYS A O 1
ATOM 2009 N N . ALA A 1 258 ? -6.809 9.945 -0.583 1.00 97.00 258 ALA A N 1
ATOM 2010 C CA . ALA A 1 258 ? -7.920 9.023 -0.347 1.00 97.00 258 ALA A CA 1
ATOM 2011 C C . ALA A 1 258 ? -8.856 9.545 0.751 1.00 97.00 258 ALA A C 1
ATOM 2013 O O . ALA A 1 258 ? -10.070 9.611 0.570 1.00 97.00 258 ALA A O 1
ATOM 2014 N N . THR A 1 259 ? -8.307 10.020 1.868 1.00 96.00 259 THR A N 1
ATOM 2015 C CA . THR A 1 259 ? -9.127 10.584 2.947 1.00 96.00 259 THR A CA 1
ATOM 2016 C C . THR A 1 259 ? -9.885 11.840 2.493 1.00 96.00 259 THR A C 1
ATOM 2018 O O . THR A 1 259 ? -11.052 12.016 2.834 1.00 96.00 259 THR A O 1
ATOM 2021 N N . SER A 1 260 ? -9.285 12.675 1.635 1.00 94.69 260 SER A N 1
ATOM 2022 C CA . SER A 1 260 ? -9.963 13.831 1.016 1.00 94.69 260 SER A CA 1
ATOM 2023 C C . SER A 1 260 ? -11.120 13.421 0.091 1.00 94.69 260 SER A C 1
ATOM 2025 O O . SER A 1 260 ? -12.082 14.171 -0.078 1.00 94.69 260 SER A O 1
ATOM 2027 N N . LEU A 1 261 ? -11.073 12.203 -0.456 1.00 94.19 261 LEU A N 1
ATOM 2028 C CA . LEU A 1 261 ? -12.171 11.569 -1.185 1.00 94.19 261 LEU A CA 1
ATOM 2029 C C . LEU A 1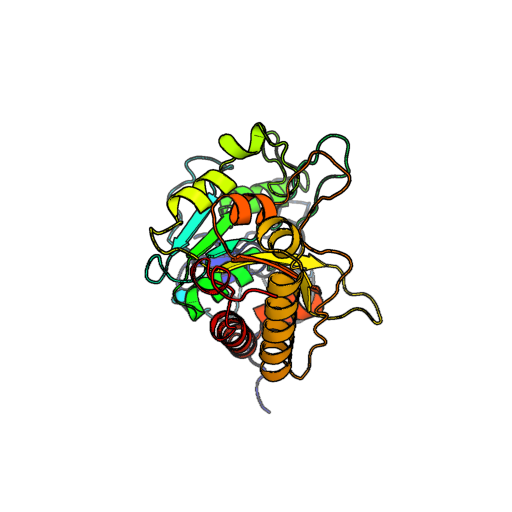 261 ? -13.194 10.881 -0.258 1.00 94.19 261 LEU A C 1
ATOM 2031 O O . LEU A 1 261 ? -14.158 10.315 -0.759 1.00 94.19 261 LEU A O 1
ATOM 2035 N N . GLY A 1 262 ? -13.049 10.947 1.068 1.00 93.38 262 GLY A N 1
ATOM 2036 C CA . GLY A 1 262 ? -14.002 10.396 2.040 1.00 93.38 262 GLY A CA 1
ATOM 2037 C C . GLY A 1 262 ? -13.754 8.941 2.447 1.00 93.38 262 GLY A C 1
ATOM 2038 O O . GLY A 1 262 ? -14.645 8.324 3.032 1.00 93.38 262 GLY A O 1
ATOM 2039 N N . TYR A 1 263 ? -12.576 8.396 2.142 1.00 94.81 263 TYR A N 1
ATOM 2040 C CA . TYR A 1 263 ? -12.149 7.091 2.640 1.00 94.81 263 TYR A CA 1
ATOM 2041 C C . TYR A 1 263 ? -11.716 7.162 4.108 1.00 94.81 263 TYR A C 1
ATOM 2043 O O . TYR A 1 263 ? -11.248 8.198 4.593 1.00 94.81 263 TYR A O 1
ATOM 2051 N N . VAL A 1 264 ? -11.791 6.024 4.794 1.00 95.75 264 VAL A N 1
ATOM 2052 C CA . VAL A 1 264 ? -10.982 5.783 5.991 1.00 95.75 264 VAL A CA 1
ATOM 2053 C C . VAL A 1 264 ? -9.666 5.181 5.508 1.00 95.75 264 VAL A C 1
ATOM 2055 O O . VAL A 1 264 ? -9.633 4.013 5.139 1.00 95.75 264 VAL A O 1
ATOM 2058 N N . ALA A 1 265 ? -8.607 5.988 5.421 1.00 96.94 265 ALA A N 1
ATOM 2059 C CA . ALA A 1 265 ? -7.337 5.556 4.839 1.00 96.94 265 ALA A CA 1
ATOM 2060 C C . ALA A 1 265 ? -6.299 5.162 5.900 1.00 96.94 265 ALA A C 1
ATOM 2062 O O . ALA A 1 265 ? -6.118 5.864 6.902 1.00 96.94 265 ALA A O 1
ATOM 2063 N N . VAL A 1 266 ? -5.580 4.076 5.629 1.00 98.31 266 VAL A N 1
ATOM 2064 C CA . VAL A 1 266 ? -4.501 3.519 6.453 1.00 98.31 266 VAL A CA 1
ATOM 2065 C C . VAL A 1 266 ? -3.296 3.238 5.563 1.00 98.31 266 VAL A C 1
ATOM 2067 O O . VAL A 1 266 ? -3.452 2.776 4.437 1.00 98.31 266 VAL A O 1
ATOM 2070 N N . GLN A 1 267 ? -2.095 3.503 6.070 1.00 98.56 267 GLN A N 1
ATOM 2071 C CA . GLN A 1 267 ? -0.841 3.069 5.457 1.00 98.56 267 GLN A CA 1
ATOM 2072 C C . GLN A 1 267 ? -0.296 1.863 6.218 1.00 98.56 267 GLN A C 1
ATOM 2074 O O . GLN A 1 267 ? -0.230 1.903 7.446 1.00 98.56 267 GLN A O 1
ATOM 2079 N N . LEU A 1 268 ? 0.122 0.822 5.505 1.00 98.69 268 LEU A N 1
ATOM 2080 C CA . LEU A 1 268 ? 0.848 -0.308 6.077 1.00 98.69 268 LEU A CA 1
ATOM 2081 C C . LEU A 1 268 ? 2.293 -0.279 5.588 1.00 98.69 268 LEU A C 1
ATOM 2083 O O . LEU A 1 268 ? 2.508 -0.339 4.384 1.00 98.69 268 LEU A O 1
ATOM 2087 N N . GLU A 1 269 ? 3.271 -0.235 6.494 1.00 98.56 269 GLU A N 1
ATOM 2088 C CA . GLU A 1 269 ? 4.682 -0.466 6.139 1.00 98.56 269 GLU A CA 1
ATOM 2089 C C . GLU A 1 269 ? 5.082 -1.877 6.553 1.00 98.56 269 GLU A C 1
ATOM 2091 O O . GLU A 1 269 ? 5.117 -2.204 7.744 1.00 98.56 269 GLU A O 1
ATOM 2096 N N . LEU A 1 270 ? 5.395 -2.719 5.573 1.00 98.38 270 LEU A N 1
ATOM 2097 C CA . LEU A 1 270 ? 5.686 -4.131 5.790 1.00 98.38 270 LEU A CA 1
ATOM 2098 C C . LEU A 1 270 ? 7.189 -4.396 5.654 1.00 98.38 270 LEU A C 1
ATOM 2100 O O . LEU A 1 270 ? 7.807 -4.051 4.639 1.00 98.38 270 LEU A O 1
ATOM 2104 N N . SER A 1 271 ? 7.802 -5.026 6.656 1.00 96.88 271 SER A N 1
ATOM 2105 C CA . SER A 1 271 ? 9.209 -5.431 6.577 1.00 96.88 271 SER A CA 1
ATOM 2106 C C . SER A 1 271 ? 9.439 -6.380 5.394 1.00 96.88 271 SER A C 1
ATOM 2108 O O . SER A 1 271 ? 8.515 -7.039 4.912 1.00 96.88 271 SER A O 1
ATOM 2110 N N . TYR A 1 272 ? 10.662 -6.431 4.865 1.00 90.56 272 TYR A N 1
ATOM 2111 C CA . TYR A 1 272 ? 10.950 -7.260 3.691 1.00 90.56 272 TYR A CA 1
ATOM 2112 C C . TYR A 1 272 ? 10.725 -8.748 3.984 1.00 90.56 272 TYR A C 1
ATOM 2114 O O . TYR A 1 272 ? 10.057 -9.433 3.208 1.00 90.56 272 TYR A O 1
ATOM 2122 N N . SER A 1 273 ? 11.219 -9.227 5.127 1.00 88.38 273 SER A N 1
ATOM 2123 C CA . SER A 1 273 ? 10.971 -10.587 5.613 1.00 88.38 273 SER A CA 1
ATOM 2124 C C . SER A 1 273 ? 9.479 -10.910 5.694 1.00 88.38 273 SER A C 1
ATOM 2126 O O . SER A 1 273 ? 9.056 -11.935 5.165 1.00 88.38 273 SER A O 1
ATOM 2128 N N . PHE A 1 274 ? 8.667 -10.009 6.253 1.00 95.69 274 PHE A N 1
ATOM 2129 C CA . PHE A 1 274 ? 7.230 -10.230 6.381 1.00 95.69 274 PHE A CA 1
ATOM 2130 C C . PHE A 1 274 ? 6.508 -10.218 5.030 1.00 95.69 274 PHE A C 1
ATOM 2132 O O . PHE A 1 274 ? 5.695 -11.099 4.771 1.00 95.69 274 PHE A O 1
ATOM 2139 N N . ARG A 1 275 ? 6.849 -9.294 4.120 1.00 94.31 275 ARG A N 1
ATOM 2140 C CA . ARG A 1 275 ? 6.307 -9.288 2.747 1.00 94.31 275 ARG A CA 1
ATOM 2141 C C . ARG A 1 275 ? 6.608 -10.582 2.007 1.00 94.31 275 ARG A C 1
ATOM 2143 O O . ARG A 1 275 ? 5.736 -11.128 1.341 1.00 94.31 275 ARG A O 1
ATOM 2150 N N . ARG A 1 276 ? 7.837 -11.079 2.137 1.00 86.06 276 ARG A N 1
ATOM 2151 C CA . ARG A 1 276 ? 8.252 -12.350 1.546 1.00 86.06 276 ARG A CA 1
ATOM 2152 C C . ARG A 1 276 ? 7.449 -13.516 2.125 1.00 86.06 276 ARG A C 1
ATOM 2154 O O . ARG A 1 276 ? 7.043 -14.393 1.371 1.00 86.06 276 ARG A O 1
ATOM 2161 N N . ASP A 1 277 ? 7.224 -13.536 3.434 1.00 85.81 277 ASP A N 1
ATOM 2162 C CA . ASP A 1 277 ? 6.460 -14.603 4.082 1.00 85.81 277 ASP A CA 1
ATOM 2163 C C . ASP A 1 277 ? 4.973 -14.544 3.685 1.00 85.81 277 ASP A C 1
ATOM 2165 O O . ASP A 1 277 ? 4.413 -15.569 3.309 1.00 85.81 277 ASP A O 1
ATOM 2169 N N . LEU A 1 278 ? 4.364 -13.352 3.625 1.00 86.56 278 LEU A N 1
ATOM 2170 C CA . LEU A 1 278 ? 3.012 -13.143 3.081 1.00 86.56 278 LEU A CA 1
ATOM 2171 C C . LEU A 1 278 ? 2.894 -13.590 1.623 1.00 86.56 278 LEU A C 1
ATOM 2173 O O . LEU A 1 278 ? 1.894 -14.184 1.233 1.00 86.56 278 LEU A O 1
ATOM 2177 N N . ALA A 1 279 ? 3.916 -13.312 0.812 1.00 81.88 279 ALA A N 1
ATOM 2178 C CA . ALA A 1 279 ? 3.942 -13.760 -0.571 1.00 81.88 279 ALA A CA 1
ATOM 2179 C C . ALA A 1 279 ? 3.976 -15.291 -0.675 1.00 81.88 279 ALA A C 1
ATOM 2181 O O . ALA A 1 279 ? 3.427 -15.845 -1.617 1.00 81.88 279 ALA A O 1
ATOM 2182 N N . ARG A 1 280 ? 4.602 -15.975 0.290 1.00 79.25 280 ARG A N 1
ATOM 2183 C CA . ARG A 1 280 ? 4.784 -17.435 0.312 1.00 79.25 280 ARG A CA 1
ATOM 2184 C C . ARG A 1 280 ? 3.630 -18.192 0.949 1.00 79.25 280 ARG A C 1
ATOM 2186 O O . ARG A 1 280 ? 3.380 -19.332 0.568 1.00 79.25 280 ARG A O 1
ATOM 2193 N N . ASP A 1 281 ? 2.960 -17.585 1.916 1.00 80.25 281 ASP A N 1
ATOM 2194 C CA . ASP A 1 281 ? 1.913 -18.220 2.701 1.00 80.25 281 ASP A CA 1
ATOM 2195 C C . ASP A 1 281 ? 0.572 -17.522 2.460 1.00 80.25 281 ASP A C 1
ATOM 2197 O O . ASP A 1 281 ? 0.219 -16.525 3.093 1.00 80.25 281 ASP A O 1
ATOM 2201 N N . LEU A 1 282 ? -0.209 -18.085 1.534 1.00 85.69 282 LEU A N 1
ATOM 2202 C CA . LEU A 1 282 ? -1.544 -17.581 1.220 1.00 85.69 282 LEU A CA 1
ATOM 2203 C C . LEU A 1 282 ? -2.499 -17.641 2.417 1.00 85.69 282 LEU A C 1
ATOM 2205 O O . LEU A 1 282 ? -3.401 -16.814 2.481 1.00 85.69 282 LEU A O 1
ATOM 2209 N N . LYS A 1 283 ? -2.309 -18.566 3.369 1.00 89.75 283 LYS A N 1
ATOM 2210 C CA . LYS A 1 283 ? -3.138 -18.612 4.583 1.00 89.75 283 LYS A CA 1
ATOM 2211 C C . LYS A 1 283 ? -2.783 -17.463 5.517 1.00 89.75 283 LYS A C 1
ATOM 2213 O O . LYS A 1 283 ? -3.679 -16.861 6.099 1.00 89.75 283 LYS A O 1
ATOM 2218 N N . LEU A 1 284 ? -1.495 -17.134 5.635 1.00 93.38 284 LEU A N 1
ATOM 2219 C CA . LEU A 1 284 ? -1.039 -15.956 6.375 1.00 93.38 284 LEU A CA 1
ATOM 2220 C C . LEU A 1 284 ? -1.611 -14.668 5.764 1.00 93.38 284 LEU A C 1
ATOM 2222 O O . LEU A 1 284 ? -2.093 -13.793 6.484 1.00 93.38 284 LEU A O 1
ATOM 2226 N N . LEU A 1 285 ? -1.604 -14.570 4.433 1.00 93.06 285 LEU A N 1
ATOM 2227 C CA . LEU A 1 285 ? -2.155 -13.427 3.709 1.00 93.06 285 LEU A CA 1
ATOM 2228 C C . LEU A 1 285 ? -3.688 -13.343 3.805 1.00 93.06 285 LEU A C 1
ATOM 2230 O O . LEU A 1 285 ? -4.227 -12.252 3.988 1.00 93.06 285 LEU A O 1
ATOM 2234 N N . GLU A 1 286 ? -4.391 -14.474 3.751 1.00 94.75 286 GLU A N 1
ATOM 2235 C CA . GLU A 1 286 ? -5.836 -14.564 3.994 1.00 94.75 286 GLU A CA 1
ATOM 2236 C C . GLU A 1 286 ? -6.192 -14.160 5.435 1.00 94.75 286 GLU A C 1
ATOM 2238 O O . GLU A 1 286 ? -7.134 -13.396 5.648 1.00 94.75 286 GLU A O 1
ATOM 2243 N N . ALA A 1 287 ? -5.403 -14.585 6.428 1.00 97.12 287 ALA A N 1
ATOM 2244 C CA . ALA A 1 287 ? -5.584 -14.175 7.820 1.00 97.12 287 ALA A CA 1
ATOM 2245 C C . ALA A 1 287 ? -5.415 -12.654 7.986 1.00 97.12 287 ALA A C 1
ATOM 2247 O O . ALA A 1 287 ? -6.233 -12.003 8.641 1.00 97.12 287 ALA A O 1
ATOM 2248 N N . MET A 1 288 ? -4.405 -12.067 7.333 1.00 98.06 288 MET A N 1
ATOM 2249 C CA . MET A 1 288 ? -4.224 -10.613 7.286 1.00 98.06 288 MET A CA 1
ATOM 2250 C C . MET A 1 288 ? -5.419 -9.912 6.621 1.00 98.06 288 MET A C 1
ATOM 2252 O O . MET A 1 288 ? -5.916 -8.919 7.150 1.00 98.06 288 MET A O 1
ATOM 2256 N N . ALA A 1 289 ? -5.918 -10.432 5.497 1.00 97.12 289 ALA A N 1
ATOM 2257 C CA . ALA A 1 289 ? -7.095 -9.900 4.807 1.00 97.12 289 ALA A CA 1
ATOM 2258 C C . ALA A 1 289 ? -8.350 -9.905 5.700 1.00 97.12 289 ALA A C 1
ATOM 2260 O O . ALA A 1 289 ? -9.079 -8.907 5.767 1.00 97.12 289 ALA A O 1
ATOM 2261 N N . GLY A 1 290 ? -8.573 -11.000 6.432 1.00 95.94 290 GLY A N 1
ATOM 2262 C CA . GLY A 1 290 ? -9.651 -11.112 7.414 1.00 95.94 290 GLY A CA 1
ATOM 2263 C C . GLY A 1 290 ? -9.528 -10.071 8.528 1.00 95.94 290 GLY A C 1
ATOM 2264 O O . GLY A 1 290 ? -10.494 -9.374 8.827 1.00 95.94 290 GLY A O 1
ATOM 2265 N N . ALA A 1 291 ? -8.332 -9.888 9.092 1.00 96.75 291 ALA A N 1
ATOM 2266 C CA . ALA A 1 291 ? -8.091 -8.892 10.139 1.00 96.75 291 ALA A CA 1
ATOM 2267 C C . ALA A 1 291 ? -8.360 -7.447 9.678 1.00 96.75 291 ALA A C 1
ATOM 2269 O O . ALA A 1 291 ? -8.918 -6.645 10.426 1.00 96.75 291 ALA A O 1
ATOM 2270 N N . LEU A 1 292 ? -8.008 -7.108 8.434 1.00 96.25 292 LEU A N 1
ATOM 2271 C CA . LEU A 1 292 ? -8.237 -5.764 7.891 1.00 96.25 292 LEU A CA 1
ATOM 2272 C C . LEU A 1 292 ? -9.727 -5.442 7.695 1.00 96.25 292 LEU A C 1
ATOM 2274 O O . LEU A 1 292 ? -10.109 -4.278 7.789 1.00 96.25 292 LEU A O 1
ATOM 2278 N N . THR A 1 293 ? -10.565 -6.447 7.431 1.00 92.06 293 THR A N 1
ATOM 2279 C CA . THR A 1 293 ? -11.997 -6.261 7.125 1.00 92.06 293 THR A CA 1
ATOM 2280 C C . THR A 1 293 ? -12.920 -6.379 8.330 1.00 92.06 293 THR A C 1
ATOM 2282 O O . THR A 1 293 ? -14.013 -5.818 8.310 1.00 92.06 293 THR A O 1
ATOM 2285 N N . THR A 1 294 ? -12.499 -7.060 9.396 1.00 88.56 294 THR A N 1
ATOM 2286 C CA . THR A 1 294 ? -13.272 -7.160 10.648 1.00 88.56 294 THR A CA 1
ATOM 2287 C C . THR A 1 294 ? -13.108 -5.939 11.552 1.00 88.56 294 THR A C 1
ATOM 2289 O O . THR A 1 294 ? -13.851 -5.778 12.521 1.00 88.56 294 THR A O 1
ATOM 2292 N N . CYS A 1 295 ? -12.149 -5.066 11.243 1.00 82.69 295 CYS A N 1
ATOM 2293 C CA . CYS A 1 295 ? -11.868 -3.869 12.014 1.00 82.69 295 CYS A CA 1
ATOM 2294 C C . CYS A 1 295 ? -13.000 -2.828 11.871 1.00 82.69 295 CYS A C 1
ATOM 2296 O O . CYS A 1 295 ? -13.240 -2.338 10.762 1.00 82.69 295 CYS A O 1
ATOM 2298 N N . PRO A 1 296 ? -13.678 -2.430 12.966 1.00 81.25 296 PRO A N 1
ATOM 2299 C CA . PRO A 1 296 ? -14.636 -1.337 12.914 1.00 81.25 296 PRO A CA 1
ATOM 2300 C C . PRO A 1 296 ? -13.908 -0.041 12.553 1.00 81.25 296 PRO A C 1
ATOM 2302 O O . PRO A 1 296 ? -12.981 0.385 13.244 1.00 81.25 296 PRO A O 1
ATOM 2305 N N . HIS A 1 297 ? -14.346 0.608 11.479 1.00 77.88 297 HIS A N 1
ATOM 2306 C CA . HIS A 1 297 ? -13.794 1.885 11.054 1.00 77.88 297 HIS A CA 1
ATOM 2307 C C . HIS A 1 297 ? -14.806 3.017 11.269 1.00 77.88 297 HIS A C 1
ATOM 2309 O O . HIS A 1 297 ? -16.004 2.830 11.038 1.00 77.88 297 HIS A O 1
ATOM 2315 N N . PRO A 1 298 ? -14.347 4.207 11.695 1.00 74.69 298 PRO A N 1
ATOM 2316 C CA . PRO A 1 298 ? -15.227 5.333 11.973 1.00 74.69 298 PRO A CA 1
ATOM 2317 C C . PRO A 1 298 ? -16.026 5.692 10.724 1.00 74.69 298 PRO A C 1
ATOM 2319 O O . PRO A 1 298 ? -15.448 5.863 9.648 1.00 74.69 298 PRO A O 1
ATOM 2322 N N . CYS A 1 299 ? -17.345 5.831 10.868 1.00 71.62 299 CYS A N 1
ATOM 2323 C CA . CYS A 1 299 ? -18.169 6.405 9.819 1.00 71.62 299 CYS A CA 1
ATOM 2324 C C . CYS A 1 299 ? -18.691 7.793 10.189 1.00 71.62 299 CYS A C 1
ATOM 2326 O O . CYS A 1 299 ? -18.840 8.109 11.367 1.00 71.62 299 CYS A O 1
ATOM 2328 N N . ARG A 1 300 ? -18.942 8.649 9.182 1.00 59.97 300 ARG A N 1
ATOM 2329 C CA . ARG A 1 300 ? -19.392 10.046 9.370 1.00 59.97 300 ARG A CA 1
ATOM 2330 C C . ARG A 1 300 ? -20.573 10.170 10.321 1.00 59.97 300 ARG A C 1
ATOM 2332 O O . ARG A 1 300 ? -20.645 11.155 11.047 1.00 59.97 300 ARG A O 1
ATOM 2339 N N . ASP A 1 301 ? -21.451 9.178 10.301 1.00 64.94 301 ASP A N 1
ATOM 2340 C CA . ASP A 1 301 ? -22.708 9.211 11.033 1.00 64.94 301 ASP A CA 1
ATOM 2341 C C . ASP A 1 301 ? -22.529 8.869 12.534 1.00 64.94 301 ASP A C 1
ATOM 2343 O O . ASP A 1 301 ? -23.402 9.188 13.332 1.00 64.94 301 ASP A O 1
ATOM 2347 N N . ASP A 1 302 ? -21.372 8.332 12.959 1.00 57.69 302 ASP A N 1
ATOM 2348 C CA . ASP A 1 302 ? -21.086 8.012 14.374 1.00 57.69 302 ASP A CA 1
ATOM 2349 C C . ASP A 1 302 ? -20.467 9.175 15.173 1.00 57.69 302 ASP A C 1
ATOM 2351 O O . ASP A 1 302 ? -20.383 9.123 16.403 1.00 57.69 302 ASP A O 1
ATOM 2355 N N . VAL A 1 303 ? -19.997 10.232 14.502 1.00 56.56 303 VAL A N 1
ATOM 2356 C CA . VAL A 1 303 ? -19.234 11.316 15.155 1.00 56.56 303 VAL A CA 1
ATOM 2357 C C . VAL A 1 303 ? -20.120 12.517 15.519 1.00 56.56 303 VAL A C 1
ATOM 2359 O O . VAL A 1 303 ? -19.702 13.365 16.306 1.00 56.56 303 VAL A O 1
ATOM 2362 N N . SER A 1 304 ? -21.352 12.603 15.007 1.00 51.81 304 SER A N 1
ATOM 2363 C CA . SER A 1 304 ? -22.169 13.821 15.111 1.00 51.81 304 SER A CA 1
ATOM 2364 C C . SER A 1 304 ? -23.027 13.983 16.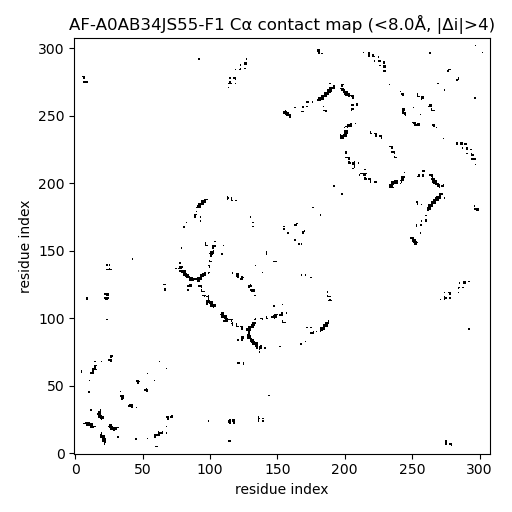375 1.00 51.81 304 SER A C 1
ATOM 2366 O O . SER A 1 304 ? -23.630 15.041 16.510 1.00 51.81 304 SER A O 1
ATOM 2368 N N . GLU A 1 305 ? -23.093 13.030 17.319 1.00 44.22 305 GLU A N 1
ATOM 2369 C CA . GLU A 1 305 ? -24.111 13.104 18.398 1.00 44.22 305 GLU A CA 1
ATOM 2370 C C . GLU A 1 305 ? -23.676 12.727 19.829 1.00 44.22 305 GLU A C 1
ATOM 2372 O O . GLU A 1 305 ? -24.503 12.320 20.644 1.00 44.22 305 GLU A O 1
ATOM 2377 N N . ARG A 1 306 ? -22.412 12.910 20.227 1.00 38.81 306 ARG A N 1
ATOM 2378 C CA . ARG A 1 306 ? -22.098 12.930 21.674 1.00 38.81 306 ARG A CA 1
ATOM 2379 C C . ARG A 1 306 ? -21.522 14.281 22.086 1.00 38.81 306 ARG A C 1
ATOM 2381 O O . ARG A 1 306 ? -20.341 14.512 21.830 1.00 38.81 306 ARG A O 1
ATOM 2388 N N . PRO A 1 307 ? -22.332 15.162 22.708 1.00 39.72 307 PRO A N 1
ATOM 2389 C CA . PRO A 1 307 ? -21.808 16.320 23.419 1.00 39.72 307 PRO A CA 1
ATOM 2390 C C . PRO A 1 307 ? -20.817 15.833 24.483 1.00 39.72 307 PRO A C 1
ATOM 2392 O O . PRO A 1 307 ? -21.090 14.838 25.160 1.00 39.72 307 PRO A O 1
ATOM 2395 N N . CYS A 1 308 ? -19.667 16.502 24.579 1.00 40.09 308 CYS A N 1
ATOM 2396 C CA . CYS A 1 308 ? -18.756 16.367 25.716 1.00 40.09 308 CYS A CA 1
ATOM 2397 C C . CYS A 1 308 ? -19.413 16.868 27.005 1.00 40.09 308 CYS A C 1
ATOM 2399 O O . CYS A 1 308 ? -20.166 17.867 26.924 1.00 40.09 308 CYS A O 1
#